Protein AF-0000000085033102 (afdb_homodimer)

Radius of gyration: 19.38 Å; Cα contacts (8 Å, |Δi|>4): 555; chains: 2; bounding box: 56×56×47 Å

Nearest PDB structures (foldseek):
  2rif-assembly1_A  TM=9.488E-01  e=8.963E-16  unclassified
  3fhm-assembly2_C  TM=9.128E-01  e=2.477E-10  Agrobacterium fabrum str. C58
  3fhm-assembly2_B  TM=9.127E-01  e=7.320E-10  Agrobacterium fabrum str. C58
  3fhm-assembly1_D  TM=9.067E-01  e=1.099E-09  Agrobacterium fabrum str. C58
  1xkf-assembly1_B-2  TM=8.379E-01  e=2.315E-08  Mycobacterium tuberculosis

Structure (mmCIF, N/CA/C/O backbone):
data_AF-0000000085033102-model_v1
#
loop_
_entity.id
_entity.type
_entity.pdbx_description
1 polymer 'Putative signal-transduction protein with CBS domains'
#
loop_
_atom_site.group_PDB
_atom_site.id
_atom_site.type_symbol
_atom_site.label_atom_id
_atom_site.label_alt_id
_atom_site.label_comp_id
_atom_site.label_asym_id
_atom_site.label_entity_id
_atom_site.label_seq_id
_atom_site.pdbx_PDB_ins_code
_atom_site.Cartn_x
_atom_site.Cartn_y
_atom_site.Cartn_z
_atom_site.occupancy
_atom_site.B_iso_or_equiv
_atom_site.auth_seq_id
_atom_site.auth_comp_id
_atom_site.auth_asym_id
_atom_site.auth_atom_id
_atom_site.pdbx_PDB_model_num
ATOM 1 N N . MET A 1 1 ? 17.594 15.031 6.973 1 91.75 1 MET A N 1
ATOM 2 C CA . MET A 1 1 ? 17.812 14.477 5.641 1 91.75 1 MET A CA 1
ATOM 3 C C . MET A 1 1 ? 16.938 13.25 5.402 1 91.75 1 MET A C 1
ATOM 5 O O . MET A 1 1 ? 16.547 12.57 6.352 1 91.75 1 MET A O 1
ATOM 9 N N . LEU A 1 2 ? 16.547 13.031 4.074 1 93.75 2 LEU A N 1
ATOM 10 C CA . LEU A 1 2 ? 15.68 11.93 3.689 1 93.75 2 LEU A CA 1
ATOM 11 C C . LEU A 1 2 ? 16.188 10.609 4.258 1 93.75 2 LEU A C 1
ATOM 13 O O . LEU A 1 2 ? 15.398 9.789 4.73 1 93.75 2 LEU A O 1
ATOM 17 N N . GLY A 1 3 ? 17.516 10.43 4.176 1 94.5 3 GLY A N 1
ATOM 18 C CA . GLY A 1 3 ? 18.125 9.188 4.633 1 94.5 3 GLY A CA 1
ATOM 19 C C . GLY A 1 3 ? 17.859 8.898 6.098 1 94.5 3 GLY A C 1
ATOM 20 O O . GLY A 1 3 ? 17.875 7.738 6.52 1 94.5 3 GLY A O 1
ATOM 21 N N . ASP A 1 4 ? 17.656 9.883 6.984 1 93.88 4 ASP A N 1
ATOM 22 C CA . ASP A 1 4 ? 17.406 9.719 8.414 1 93.88 4 ASP A CA 1
ATOM 23 C C . ASP A 1 4 ? 16.062 9.031 8.656 1 93.88 4 ASP A C 1
ATOM 25 O O . ASP A 1 4 ? 15.828 8.5 9.742 1 93.88 4 ASP A O 1
ATOM 29 N N . PHE A 1 5 ? 15.227 8.992 7.617 1 94.38 5 PHE A N 1
ATOM 30 C CA . PHE A 1 5 ? 13.891 8.43 7.762 1 94.38 5 PHE A CA 1
ATOM 31 C C . PHE A 1 5 ? 13.789 7.078 7.059 1 94.38 5 PHE A C 1
ATOM 33 O O . PHE A 1 5 ? 12.766 6.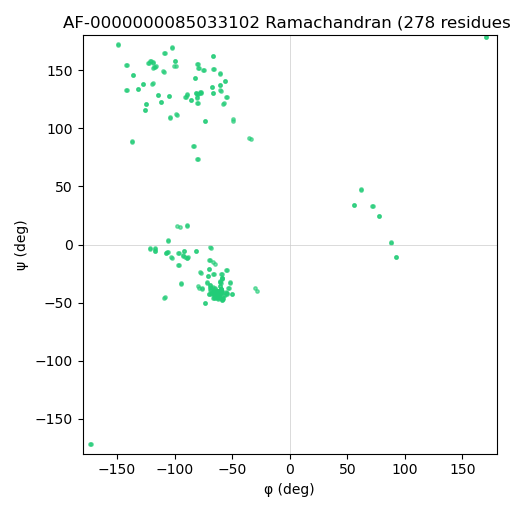391 7.16 1 94.38 5 PHE A O 1
ATOM 40 N N . ALA A 1 6 ? 14.828 6.707 6.336 1 96.44 6 ALA A N 1
ATOM 41 C CA . ALA A 1 6 ? 14.789 5.496 5.523 1 96.44 6 ALA A CA 1
ATOM 42 C C . ALA A 1 6 ? 15.086 4.258 6.371 1 96.44 6 ALA A C 1
ATOM 44 O O . ALA A 1 6 ? 15.875 4.32 7.316 1 96.44 6 ALA A O 1
ATOM 45 N N . LYS A 1 7 ? 14.438 3.182 6.09 1 96.88 7 LYS A N 1
ATOM 46 C CA . LYS A 1 7 ? 14.758 1.892 6.699 1 96.88 7 LYS A CA 1
ATOM 47 C C . LYS A 1 7 ? 15.953 1.242 6.016 1 96.88 7 LYS A C 1
ATOM 49 O O . LYS A 1 7 ? 15.938 1.015 4.801 1 96.88 7 LYS A O 1
ATOM 54 N N . VAL A 1 8 ? 16.953 0.875 6.805 1 96.94 8 VAL A N 1
ATOM 55 C CA . VAL A 1 8 ? 18.219 0.45 6.227 1 96.94 8 VAL A CA 1
ATOM 56 C C . VAL A 1 8 ? 18.25 -1.073 6.125 1 96.94 8 VAL A C 1
ATOM 58 O O . VAL A 1 8 ? 19.109 -1.635 5.43 1 96.94 8 VAL A O 1
ATOM 61 N N . ASP A 1 9 ? 17.406 -1.756 6.832 1 96.75 9 ASP A N 1
ATOM 62 C CA . ASP A 1 9 ? 17.297 -3.205 6.691 1 96.75 9 ASP A CA 1
ATOM 63 C C . ASP A 1 9 ? 16.469 -3.578 5.473 1 96.75 9 ASP A C 1
ATOM 65 O O . ASP A 1 9 ? 15.359 -4.109 5.613 1 96.75 9 ASP A O 1
ATOM 69 N N . VAL A 1 10 ? 17.047 -3.41 4.34 1 98.44 10 VAL A N 1
ATOM 70 C CA . VAL A 1 10 ? 16.328 -3.549 3.072 1 98.44 10 VAL A CA 1
ATOM 71 C C . VAL A 1 10 ? 16.156 -5.027 2.74 1 98.44 10 VAL A C 1
ATOM 73 O O . VAL A 1 10 ? 17.109 -5.809 2.818 1 98.44 10 VAL A O 1
ATOM 76 N N . VAL A 1 11 ? 14.984 -5.438 2.412 1 98.75 11 VAL A N 1
ATOM 77 C CA . VAL A 1 11 ? 14.727 -6.785 1.918 1 98.75 11 VAL A CA 1
ATOM 78 C C . VAL A 1 11 ? 15.094 -6.871 0.438 1 98.75 11 VAL A C 1
ATOM 80 O O . VAL A 1 11 ? 14.57 -6.105 -0.38 1 98.75 11 VAL A O 1
ATOM 83 N N . LYS A 1 12 ? 15.992 -7.754 0.111 1 98.81 12 LYS A N 1
ATOM 84 C CA . LYS A 1 12 ? 16.547 -7.852 -1.236 1 98.81 12 LYS A CA 1
ATOM 85 C C . LYS A 1 12 ? 16.25 -9.219 -1.854 1 98.81 12 LYS A C 1
ATOM 87 O O . LYS A 1 12 ? 16.016 -10.188 -1.137 1 98.81 12 LYS A O 1
ATOM 92 N N . ALA A 1 13 ? 16.234 -9.32 -3.104 1 98.81 13 ALA A N 1
ATOM 93 C CA . ALA A 1 13 ? 16.172 -10.555 -3.887 1 98.81 13 ALA A CA 1
ATOM 94 C C . ALA A 1 13 ? 16.906 -10.398 -5.215 1 98.81 13 ALA A C 1
ATOM 96 O O . ALA A 1 13 ? 17.406 -9.312 -5.535 1 98.81 13 ALA A O 1
ATOM 97 N N . TYR A 1 14 ? 17.047 -11.445 -5.895 1 98.75 14 TYR A N 1
ATOM 98 C CA . TYR A 1 14 ? 17.625 -11.43 -7.23 1 98.75 14 TYR A CA 1
ATOM 99 C C . TYR A 1 14 ? 16.547 -11.453 -8.305 1 98.75 14 TYR A C 1
ATOM 101 O O . TYR A 1 14 ? 15.438 -11.953 -8.062 1 98.75 14 TYR A O 1
ATOM 109 N N . PRO A 1 15 ? 16.875 -10.898 -9.508 1 98.5 15 PRO A N 1
ATOM 110 C CA . PRO A 1 15 ? 15.891 -10.891 -10.594 1 98.5 15 PRO A CA 1
ATOM 111 C C . PRO A 1 15 ? 15.367 -12.289 -10.922 1 98.5 15 PRO A C 1
ATOM 113 O O . PRO A 1 15 ? 14.234 -12.43 -11.383 1 98.5 15 PRO A O 1
ATOM 116 N N . SER A 1 16 ? 16.094 -13.273 -10.578 1 98.62 16 SER A N 1
ATOM 117 C CA . SER A 1 16 ? 15.75 -14.648 -10.922 1 98.62 16 SER A CA 1
ATOM 118 C C . SER A 1 16 ? 14.852 -15.281 -9.867 1 98.62 16 SER A C 1
ATOM 120 O O . SER A 1 16 ? 14.336 -16.375 -10.062 1 98.62 16 SER A O 1
ATOM 122 N N . THR A 1 17 ? 14.703 -14.617 -8.742 1 98.75 17 THR A N 1
ATOM 123 C CA . THR A 1 17 ? 13.891 -15.148 -7.656 1 98.75 17 THR A CA 1
ATOM 124 C C . THR A 1 17 ? 12.445 -15.344 -8.109 1 98.75 17 THR A C 1
ATOM 126 O O . THR A 1 17 ? 11.867 -14.461 -8.758 1 98.75 17 THR A O 1
ATOM 129 N N . PRO A 1 18 ? 11.812 -16.469 -7.848 1 98.94 18 PRO A N 1
ATOM 130 C CA . PRO A 1 18 ? 10.422 -16.688 -8.234 1 98.94 18 PRO A CA 1
ATOM 131 C C . PRO A 1 18 ? 9.469 -15.68 -7.59 1 98.94 18 PRO A C 1
ATOM 133 O O . PRO A 1 18 ? 9.68 -15.273 -6.445 1 98.94 18 PRO A O 1
ATOM 136 N N . ILE A 1 19 ? 8.398 -15.32 -8.305 1 98.94 19 ILE A N 1
ATOM 137 C CA . ILE A 1 19 ? 7.402 -14.359 -7.836 1 98.94 19 ILE A CA 1
ATOM 138 C C . ILE A 1 19 ? 6.859 -14.797 -6.48 1 98.94 19 ILE A C 1
ATOM 140 O O . ILE A 1 19 ? 6.742 -13.984 -5.559 1 98.94 19 ILE A O 1
ATOM 144 N N . ARG A 1 20 ? 6.602 -16.047 -6.301 1 98.88 20 ARG A N 1
ATOM 145 C CA . ARG A 1 20 ? 6.051 -16.562 -5.051 1 98.88 20 ARG A CA 1
ATOM 146 C C . ARG A 1 20 ? 7.02 -16.328 -3.895 1 98.88 20 ARG A C 1
ATOM 148 O O . ARG A 1 20 ? 6.598 -16.016 -2.777 1 98.88 20 ARG A O 1
ATOM 155 N N . GLU A 1 21 ? 8.289 -16.531 -4.164 1 98.88 21 GLU A N 1
ATOM 156 C CA . GLU A 1 21 ? 9.289 -16.312 -3.121 1 98.88 21 GLU A CA 1
ATOM 157 C C . GLU A 1 21 ? 9.391 -14.844 -2.732 1 98.88 21 GLU A C 1
ATOM 159 O O . GLU A 1 21 ? 9.602 -14.523 -1.563 1 98.88 21 GLU A O 1
ATOM 164 N N . VAL A 1 22 ? 9.258 -13.984 -3.691 1 98.94 22 VAL A N 1
ATOM 165 C CA . VAL A 1 22 ? 9.227 -12.555 -3.393 1 98.94 22 VAL A CA 1
ATOM 166 C C . VAL A 1 22 ? 8.023 -12.234 -2.508 1 98.94 22 VAL A C 1
ATOM 168 O O . VAL A 1 22 ? 8.148 -11.492 -1.53 1 98.94 22 VAL A O 1
ATOM 171 N N . ALA A 1 23 ? 6.859 -12.82 -2.826 1 98.94 23 ALA A N 1
ATOM 172 C CA . ALA A 1 23 ? 5.676 -12.648 -1.99 1 98.94 23 ALA A CA 1
ATOM 173 C C . ALA A 1 23 ? 5.922 -13.164 -0.576 1 98.94 23 ALA A C 1
ATOM 175 O O . ALA A 1 23 ? 5.5 -12.539 0.401 1 98.94 23 ALA A O 1
ATOM 176 N N . ARG A 1 24 ? 6.621 -14.258 -0.5 1 98.94 24 ARG A N 1
ATOM 177 C CA . ARG A 1 24 ? 6.941 -14.828 0.807 1 98.94 24 ARG A CA 1
ATOM 178 C C . ARG A 1 24 ? 7.832 -13.883 1.607 1 98.94 24 ARG A C 1
ATOM 180 O O . ARG A 1 24 ? 7.609 -13.672 2.801 1 98.94 24 ARG A O 1
ATOM 187 N N . LEU A 1 25 ? 8.836 -13.359 0.948 1 98.88 25 LEU A N 1
ATOM 188 C CA . LEU A 1 25 ? 9.703 -12.391 1.606 1 98.88 25 LEU A CA 1
ATOM 189 C C . LEU A 1 25 ? 8.906 -11.211 2.139 1 98.88 25 LEU A C 1
ATOM 191 O O . LEU A 1 25 ? 9.109 -10.773 3.273 1 98.88 25 LEU A O 1
ATOM 195 N N . MET A 1 26 ? 7.957 -10.719 1.318 1 98.75 26 MET A N 1
ATOM 196 C CA . MET A 1 26 ? 7.133 -9.578 1.729 1 98.75 26 MET A CA 1
ATOM 197 C C . MET A 1 26 ? 6.297 -9.93 2.955 1 98.75 26 MET A C 1
ATOM 199 O O . MET A 1 26 ? 6.23 -9.148 3.908 1 98.75 26 MET A O 1
ATOM 203 N N . ALA A 1 27 ? 5.691 -11.078 2.885 1 98.44 27 ALA A N 1
ATOM 204 C CA . ALA A 1 27 ? 4.82 -11.5 3.977 1 98.44 27 ALA A CA 1
ATOM 205 C C . ALA A 1 27 ? 5.617 -11.727 5.258 1 98.44 27 ALA A C 1
ATOM 207 O O . ALA A 1 27 ? 5.215 -11.266 6.332 1 98.44 27 ALA A O 1
ATOM 208 N N . GLU A 1 28 ? 6.73 -12.391 5.168 1 98.31 28 GLU A N 1
ATOM 209 C CA . GLU A 1 28 ? 7.547 -12.742 6.324 1 98.31 28 GLU A CA 1
ATOM 210 C C . GLU A 1 28 ? 8.188 -11.508 6.953 1 98.31 28 GLU A C 1
ATOM 212 O O . GLU A 1 28 ? 8.266 -11.398 8.18 1 98.31 28 GLU A O 1
ATOM 217 N N . ARG A 1 29 ? 8.625 -10.578 6.109 1 98.19 29 ARG A N 1
ATOM 218 C CA . ARG A 1 29 ? 9.375 -9.422 6.594 1 98.19 29 ARG A CA 1
ATOM 219 C C . ARG A 1 29 ? 8.453 -8.219 6.777 1 98.19 29 ARG A C 1
ATOM 221 O O . ARG A 1 29 ? 8.891 -7.164 7.258 1 98.19 29 ARG A O 1
ATOM 228 N N . ARG A 1 30 ? 7.191 -8.328 6.355 1 96.75 30 ARG A N 1
ATOM 229 C CA . ARG A 1 30 ? 6.168 -7.297 6.512 1 96.75 30 ARG A CA 1
ATOM 230 C C . ARG A 1 30 ? 6.562 -6.02 5.777 1 96.75 30 ARG A C 1
ATOM 232 O O . ARG A 1 30 ? 6.512 -4.93 6.352 1 96.75 30 ARG A O 1
ATOM 239 N N . VAL A 1 31 ? 6.992 -6.219 4.547 1 97.56 31 VAL A N 1
ATOM 240 C CA . VAL A 1 31 ? 7.336 -5.09 3.693 1 97.56 31 VAL A CA 1
ATOM 241 C C . VAL A 1 31 ? 6.5 -5.137 2.414 1 97.56 31 VAL A C 1
ATOM 243 O O . VAL A 1 31 ? 6.016 -6.203 2.023 1 97.56 31 VAL A O 1
ATOM 246 N N . GLY A 1 32 ? 6.301 -3.971 1.746 1 98 32 GLY A N 1
ATOM 247 C CA . GLY A 1 32 ? 5.527 -3.898 0.516 1 98 32 GLY A CA 1
ATOM 248 C C . GLY A 1 32 ? 6.391 -3.707 -0.719 1 98 32 GLY A C 1
ATOM 249 O O . GLY A 1 32 ? 5.867 -3.535 -1.823 1 98 32 GLY A O 1
ATOM 250 N N . LEU A 1 33 ? 7.684 -3.705 -0.513 1 98.62 33 LEU A N 1
ATOM 251 C CA . LEU A 1 33 ? 8.641 -3.566 -1.606 1 98.62 33 LEU A CA 1
ATOM 252 C C . LEU A 1 33 ? 9.859 -4.457 -1.38 1 98.62 33 LEU A C 1
ATOM 254 O O . LEU A 1 33 ? 10.398 -4.504 -0.273 1 98.62 33 LEU A O 1
ATOM 258 N N . VAL A 1 34 ? 10.242 -5.16 -2.383 1 98.88 34 VAL A N 1
ATOM 259 C CA . VAL A 1 34 ? 11.508 -5.898 -2.416 1 98.88 34 VAL A CA 1
ATOM 260 C C . VAL A 1 34 ? 12.422 -5.305 -3.482 1 98.88 34 VAL A C 1
ATOM 262 O O . VAL A 1 34 ? 12 -5.078 -4.617 1 98.88 34 VAL A O 1
ATOM 265 N N . VAL A 1 35 ? 13.633 -5.008 -3.076 1 98.88 35 VAL A N 1
ATOM 266 C CA . VAL A 1 35 ? 14.617 -4.422 -3.986 1 98.88 35 VAL A CA 1
ATOM 267 C C . VAL A 1 35 ? 15.414 -5.535 -4.66 1 98.88 35 VAL A C 1
ATOM 269 O O . VAL A 1 35 ? 15.914 -6.441 -3.99 1 98.88 35 VAL A O 1
ATOM 272 N N . LEU A 1 36 ? 15.414 -5.449 -5.957 1 98.88 36 LEU A N 1
ATOM 273 C CA . LEU A 1 36 ? 16.234 -6.398 -6.707 1 98.88 36 LEU A CA 1
ATOM 274 C C . LEU A 1 36 ? 17.641 -5.859 -6.91 1 98.88 36 LEU A C 1
ATOM 276 O O . LEU A 1 36 ? 17.812 -4.727 -7.367 1 98.88 36 LEU A O 1
ATOM 280 N N . VAL A 1 37 ? 18.609 -6.645 -6.57 1 98.69 37 VAL A N 1
ATOM 281 C CA . VAL A 1 37 ? 20 -6.215 -6.672 1 98.69 37 VAL A CA 1
ATOM 282 C C . VAL A 1 37 ? 20.766 -7.152 -7.602 1 98.69 37 VAL A C 1
ATOM 284 O O . VAL A 1 37 ? 20.312 -8.266 -7.883 1 98.69 37 VAL A O 1
ATOM 287 N N . GLU A 1 38 ? 21.812 -6.637 -8.086 1 96.94 38 GLU A N 1
ATOM 288 C CA . GLU A 1 38 ? 22.703 -7.434 -8.938 1 96.94 38 GLU A CA 1
ATOM 289 C C . GLU A 1 38 ? 23.359 -8.555 -8.148 1 96.94 38 GLU A C 1
ATOM 291 O O . GLU A 1 38 ? 23.906 -8.328 -7.066 1 96.94 38 GLU A O 1
ATOM 296 N N . PRO A 1 39 ? 23.25 -9.812 -8.773 1 94.62 39 PRO A N 1
ATOM 297 C CA . PRO A 1 39 ? 23.984 -10.875 -8.094 1 94.62 39 PRO A CA 1
ATOM 298 C C . PRO A 1 39 ? 25.469 -10.531 -7.902 1 94.62 39 PRO A C 1
ATOM 300 O O . PRO A 1 39 ? 26.141 -10.109 -8.844 1 94.62 39 PRO A O 1
ATOM 303 N N . GLY A 1 40 ? 25.969 -10.625 -6.699 1 94.88 40 GLY A N 1
ATOM 304 C CA . GLY A 1 40 ? 27.359 -10.328 -6.387 1 94.88 40 GLY A CA 1
ATOM 305 C C . GLY A 1 40 ? 27.594 -8.891 -5.965 1 94.88 40 GLY A C 1
ATOM 306 O O . GLY A 1 40 ? 28.688 -8.531 -5.527 1 94.88 40 GLY A O 1
ATOM 307 N N . ASN A 1 41 ? 26.625 -8.047 -6.117 1 96.94 41 ASN A N 1
ATOM 308 C CA . ASN A 1 41 ? 26.688 -6.652 -5.711 1 96.94 41 ASN A CA 1
ATOM 309 C C . ASN A 1 41 ? 25.406 -6.195 -5.027 1 96.94 41 ASN A C 1
ATOM 311 O O . ASN A 1 41 ? 24.531 -5.609 -5.668 1 96.94 41 ASN A O 1
ATOM 315 N N . PRO A 1 42 ? 25.422 -6.395 -3.748 1 95.62 42 PRO A N 1
ATOM 316 C CA . PRO A 1 42 ? 24.188 -6.105 -3.006 1 95.62 42 PRO A CA 1
ATOM 317 C C . PRO A 1 42 ? 23.875 -4.613 -2.939 1 95.62 42 PRO A C 1
ATOM 319 O O . PRO A 1 42 ? 22.812 -4.223 -2.447 1 95.62 42 PRO A O 1
ATOM 322 N N . HIS A 1 43 ? 24.688 -3.775 -3.469 1 96.81 43 HIS A N 1
ATOM 323 C CA . HIS A 1 43 ? 24.469 -2.336 -3.391 1 96.81 43 HIS A CA 1
ATOM 324 C C . HIS A 1 43 ? 24.016 -1.772 -4.734 1 96.81 43 HIS A C 1
ATOM 326 O O . 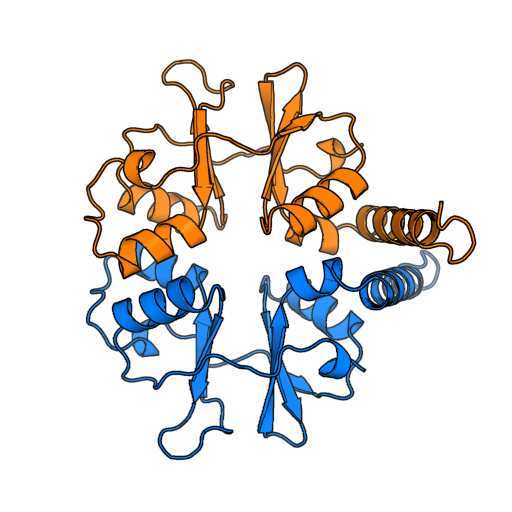HIS A 1 43 ? 23.688 -0.59 -4.836 1 96.81 43 HIS A O 1
ATOM 332 N N . ARG A 1 44 ? 24.016 -2.578 -5.715 1 97.38 44 ARG A N 1
ATOM 333 C CA . ARG A 1 44 ? 23.547 -2.146 -7.031 1 97.38 44 ARG A CA 1
ATOM 334 C C . ARG A 1 44 ? 22.094 -2.572 -7.266 1 97.38 44 ARG A C 1
ATOM 336 O O . ARG A 1 44 ? 21.812 -3.758 -7.449 1 97.38 44 ARG A O 1
ATOM 343 N N . VAL A 1 45 ? 21.297 -1.626 -7.305 1 98.31 45 VAL A N 1
ATOM 344 C CA . VAL A 1 45 ? 19.859 -1.857 -7.504 1 98.31 45 VAL A CA 1
ATOM 345 C C . VAL A 1 45 ? 19.578 -2.061 -8.992 1 98.31 45 VAL A C 1
ATOM 347 O O . VAL A 1 45 ? 19.984 -1.25 -9.82 1 98.31 45 VAL A O 1
ATOM 350 N N . VAL A 1 46 ? 18.844 -3.121 -9.297 1 98.19 46 VAL A N 1
ATOM 351 C CA . VAL A 1 46 ? 18.562 -3.383 -10.703 1 98.19 46 VAL A CA 1
ATOM 352 C C . VAL A 1 46 ? 17.062 -3.406 -10.93 1 98.19 46 VAL A C 1
ATOM 354 O O . VAL A 1 46 ? 16.594 -3.566 -12.062 1 98.19 46 VAL A O 1
ATOM 357 N N . GLY A 1 47 ? 16.25 -3.273 -9.93 1 98.5 47 GLY A N 1
ATOM 358 C CA . GLY A 1 47 ? 14.789 -3.223 -10.023 1 98.5 47 GLY A CA 1
ATOM 359 C C . GLY A 1 47 ? 14.109 -3.303 -8.672 1 98.5 47 GLY A C 1
ATOM 360 O O . GLY A 1 47 ? 14.766 -3.35 -7.633 1 98.5 47 GLY A O 1
ATOM 361 N N . VAL A 1 48 ? 12.812 -3.232 -8.703 1 98.81 48 VAL A N 1
ATOM 362 C CA . VAL A 1 48 ? 12.023 -3.438 -7.496 1 98.81 48 VAL A CA 1
ATOM 363 C C . VAL A 1 48 ? 10.75 -4.211 -7.836 1 98.81 48 VAL A C 1
ATOM 365 O O . VAL A 1 48 ? 10.305 -4.207 -8.984 1 98.81 48 VAL A O 1
ATOM 368 N N . VAL A 1 49 ? 10.203 -4.91 -6.895 1 98.88 49 VAL A N 1
ATOM 369 C CA . VAL A 1 49 ? 8.883 -5.527 -6.941 1 98.88 49 VAL A CA 1
ATOM 370 C C . VAL A 1 49 ? 8.047 -5.059 -5.75 1 98.88 49 VAL A C 1
ATOM 372 O O . VAL A 1 49 ? 8.477 -5.18 -4.598 1 98.88 49 VAL A O 1
ATOM 375 N N . SER A 1 50 ? 6.914 -4.449 -6.008 1 98.56 50 SER A N 1
ATOM 376 C CA . SER A 1 50 ? 6.004 -4.008 -4.957 1 98.56 50 SER A CA 1
ATOM 377 C C . SER A 1 50 ? 4.82 -4.961 -4.809 1 98.56 50 SER A C 1
ATOM 379 O O . SER A 1 50 ? 4.66 -5.887 -5.605 1 98.56 50 SER A O 1
ATOM 381 N N . GLU A 1 51 ? 4.043 -4.777 -3.736 1 98.62 51 GLU A N 1
ATOM 382 C CA . GLU A 1 51 ? 2.805 -5.527 -3.568 1 98.62 51 GLU A CA 1
ATOM 383 C C . GLU A 1 51 ? 1.909 -5.398 -4.797 1 98.62 51 GLU A C 1
ATOM 385 O O . GLU A 1 51 ? 1.296 -6.371 -5.234 1 98.62 51 GLU A O 1
ATOM 390 N N . ARG A 1 52 ? 1.904 -4.219 -5.375 1 98.06 52 ARG A N 1
ATOM 391 C CA . ARG A 1 52 ? 1.08 -3.975 -6.555 1 98.06 52 ARG A CA 1
ATOM 392 C C . ARG A 1 52 ? 1.528 -4.844 -7.727 1 98.06 52 ARG A C 1
ATOM 394 O O . ARG A 1 52 ? 0.702 -5.305 -8.516 1 98.06 52 ARG A O 1
ATOM 401 N N . ASP A 1 53 ? 2.762 -5 -7.906 1 98.62 53 ASP A N 1
ATOM 402 C CA . ASP A 1 53 ? 3.275 -5.855 -8.969 1 98.62 53 ASP A CA 1
ATOM 403 C C . ASP A 1 53 ? 2.785 -7.293 -8.805 1 98.62 53 ASP A C 1
ATOM 405 O O . ASP A 1 53 ? 2.439 -7.953 -9.781 1 98.62 53 ASP A O 1
ATOM 409 N N . ILE A 1 54 ? 2.787 -7.762 -7.535 1 98.88 54 ILE A N 1
ATOM 410 C CA . ILE A 1 54 ? 2.314 -9.109 -7.258 1 98.88 54 ILE A CA 1
ATOM 411 C C . ILE A 1 54 ? 0.818 -9.211 -7.555 1 98.88 54 ILE A C 1
ATOM 413 O O . ILE A 1 54 ? 0.362 -10.172 -8.18 1 98.88 54 ILE A O 1
ATOM 417 N N . VAL A 1 55 ? 0.066 -8.234 -7.164 1 98.88 55 VAL A N 1
ATOM 418 C CA . VAL A 1 55 ? -1.371 -8.203 -7.414 1 98.88 55 VAL A CA 1
ATOM 419 C C . VAL A 1 55 ? -1.638 -8.219 -8.914 1 98.88 55 VAL A C 1
ATOM 421 O O . VAL A 1 55 ? -2.506 -8.961 -9.391 1 98.88 55 VAL A O 1
ATOM 424 N N . ARG A 1 56 ? -0.889 -7.469 -9.648 1 98.75 56 ARG A N 1
ATOM 425 C CA . ARG A 1 56 ? -1.04 -7.438 -11.102 1 98.75 56 ARG A CA 1
ATOM 426 C C . ARG A 1 56 ? -0.704 -8.797 -11.719 1 98.75 56 ARG A C 1
ATOM 428 O O . ARG A 1 56 ? -1.361 -9.234 -12.664 1 98.75 56 ARG A O 1
ATOM 435 N N . ALA A 1 57 ? 0.338 -9.398 -11.195 1 98.81 57 ALA A N 1
ATOM 436 C CA . ALA A 1 57 ? 0.694 -10.734 -11.68 1 98.81 57 ALA A CA 1
ATOM 437 C C . ALA A 1 57 ? -0.456 -11.711 -11.477 1 98.81 57 ALA A C 1
ATOM 439 O O . ALA A 1 57 ? -0.79 -12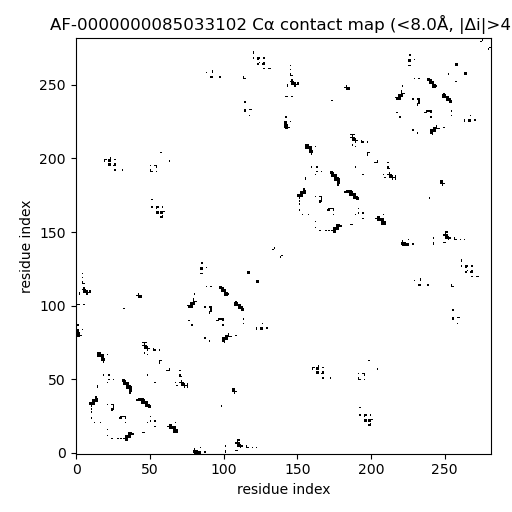.484 -12.383 1 98.81 57 ALA A O 1
ATOM 440 N N . VAL A 1 58 ? -1.031 -11.703 -10.281 1 98.81 58 VAL A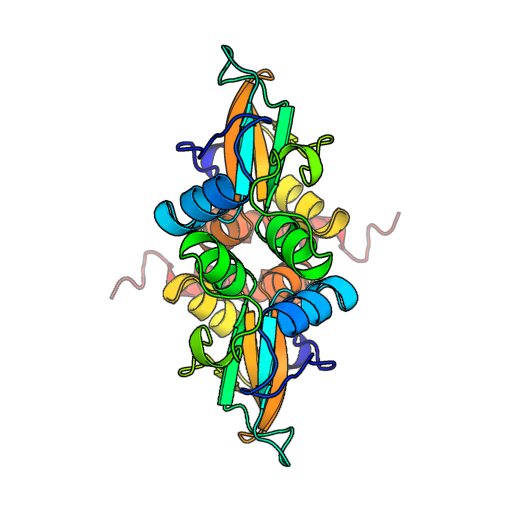 N 1
ATOM 441 C CA . VAL A 1 58 ? -2.172 -12.547 -9.961 1 98.81 58 VAL A CA 1
ATOM 442 C C . VAL A 1 58 ? -3.324 -12.25 -10.922 1 98.81 58 VAL A C 1
ATOM 444 O O . VAL A 1 58 ? -3.912 -13.164 -11.5 1 98.81 58 VAL A O 1
ATOM 447 N N . ALA A 1 59 ? -3.619 -10.984 -11.133 1 98.81 59 ALA A N 1
ATOM 448 C CA . ALA A 1 59 ? -4.711 -10.539 -11.992 1 98.81 59 ALA A CA 1
ATOM 449 C C . ALA A 1 59 ? -4.523 -11.031 -13.422 1 98.81 59 ALA A C 1
ATOM 451 O O . ALA A 1 59 ? -5.488 -11.422 -14.086 1 98.81 59 ALA A O 1
ATOM 452 N N . GLN A 1 60 ? -3.305 -11.023 -13.859 1 98.38 60 GLN A N 1
ATOM 453 C CA . GLN A 1 60 ? -2.998 -11.305 -15.258 1 98.38 60 GLN A CA 1
ATOM 454 C C . GLN A 1 60 ? -2.715 -12.789 -15.469 1 98.38 60 GLN A C 1
ATOM 456 O O . GLN A 1 60 ? -2.492 -13.227 -16.609 1 98.38 60 GLN A O 1
ATOM 461 N N . GLY A 1 61 ? -2.674 -13.516 -14.438 1 98.12 61 GLY A N 1
ATOM 462 C CA . GLY A 1 61 ? -2.475 -14.953 -14.547 1 98.12 61 GLY A CA 1
ATOM 463 C C . GLY A 1 61 ? -1.033 -15.336 -14.82 1 98.12 61 GLY A C 1
ATOM 464 O O . GLY A 1 61 ? -0.767 -16.375 -15.438 1 98.12 61 GLY A O 1
ATOM 465 N N . VAL A 1 62 ? -0.138 -14.492 -14.445 1 98.31 62 VAL A N 1
ATOM 466 C CA . VAL A 1 62 ? 1.276 -14.836 -14.547 1 98.31 62 VAL A CA 1
ATOM 467 C C . VAL A 1 62 ? 1.611 -15.961 -13.57 1 98.31 62 VAL A C 1
ATOM 469 O O . VAL A 1 62 ? 1.162 -15.945 -12.422 1 98.31 62 VAL A O 1
ATOM 472 N N . SER A 1 63 ? 2.375 -16.938 -14.086 1 98.44 63 SER A N 1
ATOM 473 C CA . SER A 1 63 ? 2.797 -18 -13.18 1 98.44 63 SER A CA 1
ATOM 474 C C . SER A 1 63 ? 3.635 -17.453 -12.031 1 98.44 63 SER A C 1
ATOM 476 O O . SER A 1 63 ? 4.559 -16.672 -12.25 1 98.44 63 SER A O 1
ATOM 478 N N . LEU A 1 64 ? 3.377 -17.938 -10.844 1 98.5 64 LEU A N 1
ATOM 479 C CA . LEU A 1 64 ? 4.051 -17.438 -9.648 1 98.5 64 LEU A CA 1
ATOM 480 C C . LEU A 1 64 ? 5.43 -18.078 -9.5 1 98.5 64 LEU A C 1
ATOM 482 O O . LEU A 1 64 ? 6.211 -17.688 -8.633 1 98.5 64 LEU A O 1
ATOM 486 N N . GLU A 1 65 ? 5.68 -19 -10.375 1 98.5 65 GLU A N 1
ATOM 487 C CA . GLU A 1 65 ? 6.984 -19.656 -10.375 1 98.5 65 GLU A CA 1
ATOM 488 C C . GLU A 1 65 ? 7.953 -18.953 -11.32 1 98.5 65 GLU A C 1
ATOM 490 O O . GLU A 1 65 ? 9.156 -19.234 -11.312 1 98.5 65 GLU A O 1
ATOM 495 N N . GLU A 1 66 ? 7.434 -18.031 -12.125 1 98.75 66 GLU A N 1
ATOM 496 C CA . GLU A 1 66 ? 8.297 -17.25 -13.008 1 98.75 66 GLU A CA 1
ATOM 497 C C . GLU A 1 66 ? 9.234 -16.359 -12.219 1 98.75 66 GLU A C 1
ATOM 499 O O . GLU A 1 66 ? 8.938 -15.977 -11.086 1 98.75 66 GLU A O 1
ATOM 504 N N . PRO A 1 67 ? 10.445 -16.094 -12.852 1 98.88 67 PRO A N 1
ATOM 505 C CA . PRO A 1 67 ? 11.312 -15.094 -12.227 1 98.88 67 PRO A CA 1
ATOM 506 C C . PRO A 1 67 ? 10.625 -13.742 -12.039 1 98.88 67 PRO A C 1
ATOM 508 O O . PRO A 1 67 ? 9.852 -13.32 -12.906 1 98.88 67 PRO A O 1
ATOM 511 N N . CYS A 1 68 ? 10.891 -13.07 -10.883 1 98.81 68 CYS A N 1
ATOM 512 C CA . CYS A 1 68 ? 10.172 -11.852 -10.547 1 98.81 68 CYS A CA 1
ATOM 513 C C . CYS A 1 68 ? 10.578 -10.711 -11.477 1 98.81 68 CYS A C 1
ATOM 515 O O . CYS A 1 68 ? 9.891 -9.688 -11.547 1 98.81 68 CYS A O 1
ATOM 517 N N . GLU A 1 69 ? 11.648 -10.867 -12.219 1 98.5 69 GLU A N 1
ATOM 518 C CA . GLU A 1 69 ? 12.047 -9.828 -13.164 1 98.5 69 GLU A CA 1
ATOM 519 C C . GLU A 1 69 ? 10.945 -9.562 -14.188 1 98.5 69 GLU A C 1
ATOM 521 O O . GLU A 1 69 ? 10.844 -8.461 -14.734 1 98.5 69 GLU A O 1
ATOM 526 N N . VAL A 1 70 ? 10.055 -10.523 -14.477 1 98.44 70 VAL A N 1
ATOM 527 C CA . VAL A 1 70 ? 9.016 -10.398 -15.492 1 98.44 70 VAL A CA 1
ATOM 528 C C . VAL A 1 70 ? 7.965 -9.391 -15.031 1 98.44 70 VAL A C 1
ATOM 530 O O . VAL A 1 70 ? 7.207 -8.859 -15.852 1 98.44 70 VAL A O 1
ATOM 533 N N . ILE A 1 71 ? 7.887 -9.133 -13.727 1 98.56 71 ILE A N 1
ATOM 534 C CA . ILE A 1 71 ? 6.867 -8.219 -13.227 1 98.56 71 ILE A CA 1
ATOM 535 C C . ILE A 1 71 ? 7.539 -7 -12.586 1 98.56 71 ILE A C 1
ATOM 537 O O . ILE A 1 71 ? 6.855 -6.078 -12.125 1 98.56 71 ILE A O 1
ATOM 541 N N . ALA A 1 72 ? 8.852 -7.008 -12.539 1 98.56 72 ALA A N 1
ATOM 542 C CA . ALA A 1 72 ? 9.594 -5.988 -11.797 1 98.56 72 ALA A CA 1
ATOM 543 C C . ALA A 1 72 ? 9.602 -4.66 -12.555 1 98.56 72 ALA A C 1
ATOM 545 O O . ALA A 1 72 ? 9.484 -4.637 -13.781 1 98.56 72 ALA A O 1
ATOM 546 N N . THR A 1 73 ? 9.672 -3.555 -11.773 1 97.5 73 THR A N 1
ATOM 547 C CA . THR A 1 73 ? 9.977 -2.246 -12.336 1 97.5 73 THR A CA 1
ATOM 548 C C . THR A 1 73 ? 11.484 -2.035 -12.43 1 97.5 73 THR A C 1
ATOM 550 O O . THR A 1 73 ? 12.188 -2.129 -11.422 1 97.5 73 THR A O 1
ATOM 553 N N . LYS A 1 74 ? 11.969 -1.746 -13.539 1 95.19 74 LYS A N 1
ATOM 554 C CA . LYS A 1 74 ? 13.406 -1.619 -13.742 1 95.19 74 LYS A CA 1
ATOM 555 C C . LYS A 1 74 ? 13.852 -0.167 -13.602 1 95.19 74 LYS A C 1
ATOM 557 O O . LYS A 1 74 ? 14.977 0.105 -13.164 1 95.19 74 LYS A O 1
ATOM 562 N N . ASN A 1 75 ? 13.008 0.78 -14 1 93.44 75 ASN A N 1
ATOM 563 C CA . ASN A 1 75 ? 13.297 2.197 -13.805 1 93.44 75 ASN A CA 1
ATOM 564 C C . ASN A 1 75 ? 12.898 2.658 -12.398 1 93.44 75 ASN A C 1
ATOM 566 O O . ASN A 1 75 ? 11.859 3.287 -12.227 1 93.44 75 ASN A O 1
ATOM 570 N N . VAL A 1 76 ? 13.766 2.457 -11.5 1 95.69 76 VAL A N 1
ATOM 571 C CA . VAL A 1 76 ? 13.484 2.631 -10.078 1 95.69 76 VAL A CA 1
ATOM 572 C C . VAL A 1 76 ? 13.555 4.113 -9.719 1 95.69 76 VAL A C 1
ATOM 574 O O . VAL A 1 76 ? 14.492 4.812 -10.109 1 95.69 76 VAL A O 1
ATOM 577 N N . VAL A 1 77 ? 12.586 4.652 -9.078 1 96.56 77 VAL A N 1
ATOM 578 C CA . VAL A 1 77 ? 12.641 5.988 -8.492 1 96.56 77 VAL A CA 1
ATOM 579 C C . VAL A 1 77 ? 13.523 5.973 -7.246 1 96.56 77 VAL A C 1
ATOM 581 O O . VAL A 1 77 ? 13.156 5.387 -6.227 1 96.56 77 VAL A O 1
ATOM 584 N N . ALA A 1 78 ? 14.672 6.523 -7.387 1 97.81 78 ALA A N 1
ATOM 585 C CA . ALA A 1 78 ? 15.633 6.582 -6.289 1 97.81 78 ALA A CA 1
ATOM 586 C C . ALA A 1 78 ? 15.977 8.023 -5.934 1 97.81 78 ALA A C 1
ATOM 588 O O . ALA A 1 78 ? 16.109 8.875 -6.82 1 97.81 78 ALA A O 1
ATOM 589 N N . LEU A 1 79 ? 16.062 8.297 -4.691 1 98.19 79 LEU A N 1
ATOM 590 C CA . LEU A 1 79 ? 16.484 9.602 -4.191 1 98.19 79 LEU A CA 1
ATOM 591 C C . LEU A 1 79 ? 17.766 9.492 -3.367 1 98.19 79 LEU A C 1
ATOM 593 O O . LEU A 1 79 ? 18 8.477 -2.711 1 98.19 79 LEU A O 1
ATOM 597 N N . ASP A 1 80 ? 18.5 10.523 -3.342 1 98.19 80 ASP A N 1
ATOM 598 C CA . ASP A 1 80 ? 19.75 10.539 -2.59 1 98.19 80 ASP A CA 1
ATOM 599 C C . ASP A 1 80 ? 19.484 10.758 -1.101 1 98.19 80 ASP A C 1
ATOM 601 O O . ASP A 1 80 ? 18.547 11.461 -0.722 1 98.19 80 ASP A O 1
ATOM 605 N N . TYR A 1 81 ? 20.375 10.242 -0.344 1 96.81 81 TYR A N 1
ATOM 606 C CA . TYR A 1 81 ? 20.344 10.32 1.112 1 96.81 81 TYR A CA 1
ATOM 607 C C . TYR A 1 81 ? 20.172 11.766 1.577 1 96.81 81 TYR A C 1
ATOM 609 O O . TYR A 1 81 ? 19.5 12.023 2.568 1 96.81 81 TYR A O 1
ATOM 617 N N . ARG A 1 82 ? 20.688 12.719 0.886 1 97.31 82 ARG A N 1
ATOM 618 C CA . ARG A 1 82 ? 20.781 14.102 1.343 1 97.31 82 ARG A CA 1
ATOM 619 C C . ARG A 1 82 ? 19.531 14.891 0.954 1 97.31 82 ARG A C 1
ATOM 621 O O . ARG A 1 82 ? 19.344 16.031 1.392 1 97.31 82 ARG A O 1
ATOM 628 N N . GLU A 1 83 ? 18.734 14.297 0.108 1 96.19 83 GLU A N 1
ATOM 629 C CA . GLU A 1 83 ? 17.531 15.008 -0.317 1 96.19 83 GLU A CA 1
ATOM 630 C C . GLU A 1 83 ? 16.547 15.18 0.844 1 96.19 83 GLU A C 1
ATOM 632 O O . GLU A 1 83 ? 16.734 14.586 1.908 1 96.19 83 GLU A O 1
ATOM 637 N N . SER A 1 84 ? 15.602 16.109 0.707 1 94.44 84 SER A N 1
ATOM 638 C CA . SER A 1 84 ? 14.586 16.344 1.729 1 94.44 84 SER A CA 1
ATOM 639 C C . SER A 1 84 ? 13.469 15.305 1.65 1 94.44 84 SER A C 1
ATOM 641 O O . SER A 1 84 ? 13.211 14.742 0.583 1 94.44 84 SER A O 1
ATOM 643 N N . VAL A 1 85 ? 12.805 15.094 2.736 1 94.38 85 VAL A N 1
ATOM 644 C CA . VAL A 1 85 ? 11.672 14.18 2.783 1 94.38 85 VAL A CA 1
ATOM 645 C C . VAL A 1 85 ? 10.531 14.734 1.931 1 94.38 85 VAL A C 1
ATOM 647 O O . VAL A 1 85 ? 9.711 13.977 1.406 1 94.38 85 VAL A O 1
ATOM 650 N N . ALA A 1 86 ? 10.469 16.016 1.737 1 93.12 86 ALA A N 1
ATOM 651 C CA . ALA A 1 86 ? 9.461 16.625 0.879 1 93.12 86 ALA A CA 1
ATOM 652 C C . ALA A 1 86 ? 9.57 16.109 -0.554 1 93.12 86 ALA A C 1
ATOM 654 O O . ALA A 1 86 ? 8.562 15.969 -1.248 1 93.12 86 ALA A O 1
ATOM 655 N N . LYS A 1 87 ? 10.789 15.867 -1.007 1 94.75 87 LYS A N 1
ATOM 656 C CA . LYS A 1 87 ? 11 15.328 -2.348 1 94.75 87 LYS A CA 1
ATOM 657 C C . LYS A 1 87 ? 10.414 13.93 -2.475 1 94.75 87 LYS A C 1
ATOM 659 O O . LYS A 1 87 ? 9.906 13.555 -3.535 1 94.75 87 LYS A O 1
ATOM 664 N N . ALA A 1 88 ? 10.555 13.164 -1.405 1 95.88 88 ALA A N 1
ATOM 665 C CA . ALA A 1 88 ? 9.938 11.836 -1.404 1 95.88 88 ALA A CA 1
ATOM 666 C C . ALA A 1 88 ? 8.422 11.938 -1.528 1 95.88 88 ALA A C 1
ATOM 668 O O . ALA A 1 88 ? 7.805 11.219 -2.314 1 95.88 88 ALA A O 1
ATOM 669 N N . ALA A 1 89 ? 7.82 12.844 -0.778 1 93.44 89 ALA A N 1
ATOM 670 C CA . ALA A 1 89 ? 6.375 13.055 -0.846 1 93.44 89 ALA A CA 1
ATOM 671 C C . ALA A 1 89 ? 5.945 13.445 -2.256 1 93.44 89 ALA A C 1
ATOM 673 O O . ALA A 1 89 ? 4.93 12.961 -2.762 1 93.44 89 ALA A O 1
ATOM 674 N N . GLU A 1 90 ? 6.77 14.297 -2.871 1 93.44 90 GLU A N 1
ATOM 675 C CA . GLU A 1 90 ? 6.504 14.703 -4.25 1 93.44 90 GLU A CA 1
ATOM 676 C C . GLU A 1 90 ? 6.578 13.5 -5.195 1 93.44 90 GLU A C 1
ATOM 678 O O . GLU A 1 90 ? 5.746 13.367 -6.094 1 93.44 90 GLU A O 1
ATOM 683 N N . ALA A 1 91 ? 7.523 12.688 -5.039 1 94.81 91 ALA A N 1
ATOM 684 C CA . ALA A 1 91 ? 7.664 11.492 -5.867 1 94.81 91 ALA A CA 1
ATOM 685 C C . ALA A 1 91 ? 6.469 10.562 -5.688 1 94.81 91 ALA A C 1
ATOM 687 O O . ALA A 1 91 ? 5.934 10.031 -6.668 1 94.81 91 ALA A O 1
ATOM 688 N N . PHE A 1 92 ? 6.059 10.344 -4.395 1 95.25 92 PHE A N 1
ATOM 689 C CA . PHE A 1 92 ? 4.895 9.516 -4.109 1 95.25 92 PHE A CA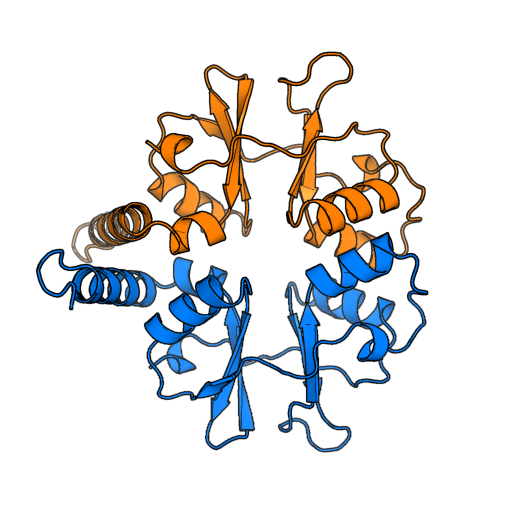 1
ATOM 690 C C . PHE A 1 92 ? 3.668 10.023 -4.852 1 95.25 92 PHE A C 1
ATOM 692 O O . PHE A 1 92 ? 2.928 9.25 -5.453 1 95.25 92 PHE A O 1
ATOM 699 N N . ARG A 1 93 ? 3.52 11.266 -4.871 1 91.56 93 ARG A N 1
ATOM 700 C CA . ARG A 1 93 ? 2.369 11.891 -5.516 1 91.56 93 ARG A CA 1
ATOM 701 C C . ARG A 1 93 ? 2.484 11.82 -7.031 1 91.56 93 ARG A C 1
ATOM 703 O O . ARG A 1 93 ? 1.544 11.398 -7.715 1 91.56 93 ARG A O 1
ATOM 710 N N . ARG A 1 94 ? 3.586 12.219 -7.543 1 92.81 94 ARG A N 1
ATOM 711 C CA . ARG A 1 94 ? 3.805 12.359 -8.977 1 92.81 94 ARG A CA 1
ATOM 712 C C . ARG A 1 94 ? 3.748 11.008 -9.68 1 92.81 94 ARG A C 1
ATOM 714 O O . ARG A 1 94 ? 3.143 10.883 -10.75 1 92.81 94 ARG A O 1
ATOM 721 N N . TYR A 1 95 ? 4.316 10.055 -9.094 1 94.06 95 TYR A N 1
ATOM 722 C CA . TYR A 1 95 ? 4.461 8.773 -9.781 1 94.06 95 TYR A CA 1
ATOM 723 C C . TYR A 1 95 ? 3.441 7.762 -9.273 1 94.06 95 TYR A C 1
ATOM 725 O O . TYR A 1 95 ? 3.322 6.66 -9.82 1 94.06 95 TYR A O 1
ATOM 733 N N . GLY A 1 96 ? 2.746 8.07 -8.195 1 92.69 96 GLY A N 1
ATOM 734 C CA . GLY A 1 96 ? 1.757 7.164 -7.637 1 92.69 96 GLY A CA 1
ATOM 735 C C . GLY A 1 96 ? 2.371 5.949 -6.973 1 92.69 96 GLY A C 1
ATOM 736 O O . GLY A 1 96 ? 1.854 4.836 -7.098 1 92.69 96 GLY A O 1
ATOM 737 N N . ILE A 1 97 ? 3.52 6.172 -6.406 1 95.19 97 ILE A N 1
ATOM 738 C CA . ILE A 1 97 ? 4.223 5.082 -5.742 1 95.19 97 ILE A CA 1
ATOM 739 C C . ILE A 1 97 ? 4.176 5.281 -4.23 1 95.19 97 ILE A C 1
ATOM 741 O O . ILE A 1 97 ? 3.836 6.367 -3.752 1 95.19 97 ILE A O 1
ATOM 745 N N . ARG A 1 98 ? 4.52 4.168 -3.447 1 95.88 98 ARG A N 1
ATOM 746 C CA . ARG A 1 98 ? 4.426 4.223 -1.991 1 95.88 98 ARG A CA 1
ATOM 747 C C . ARG A 1 98 ? 5.797 4.043 -1.35 1 95.88 98 ARG A C 1
ATOM 749 O O . ARG A 1 98 ? 5.93 4.094 -0.125 1 95.88 98 ARG A O 1
ATOM 756 N N . HIS A 1 99 ? 6.758 3.76 -2.15 1 97.44 99 HIS A N 1
ATOM 757 C CA . HIS A 1 99 ? 8.133 3.566 -1.688 1 97.44 99 HIS A CA 1
ATOM 758 C C . HIS A 1 99 ? 9.125 4.266 -2.607 1 97.44 99 HIS A C 1
ATOM 760 O O . HIS A 1 99 ? 8.914 4.324 -3.822 1 97.44 99 HIS A O 1
ATOM 766 N N . VAL A 1 100 ? 10.133 4.734 -2.035 1 97.88 100 VAL A N 1
ATOM 767 C CA . VAL A 1 100 ? 11.281 5.207 -2.803 1 97.88 100 VAL A CA 1
ATOM 768 C C . VAL A 1 100 ? 12.555 4.543 -2.291 1 97.88 100 VAL A C 1
ATOM 770 O O . VAL A 1 100 ? 12.719 4.348 -1.084 1 97.88 100 VAL A O 1
ATOM 773 N N . VAL A 1 101 ? 13.398 4.156 -3.229 1 98.69 101 VAL A N 1
ATOM 774 C CA . VAL A 1 101 ? 14.727 3.668 -2.881 1 98.69 101 VAL A CA 1
ATOM 775 C C . VAL A 1 101 ? 15.641 4.848 -2.545 1 98.69 101 VAL A C 1
ATOM 777 O O . VAL A 1 101 ? 15.617 5.871 -3.234 1 98.69 101 VAL A O 1
ATOM 780 N N . VAL A 1 102 ? 16.312 4.738 -1.463 1 98.69 102 VAL A N 1
ATOM 781 C CA . VAL A 1 102 ? 17.25 5.766 -1.031 1 98.69 102 VAL A CA 1
ATOM 782 C C . VAL A 1 102 ? 18.688 5.289 -1.271 1 98.69 102 VAL A C 1
ATOM 784 O O . VAL A 1 102 ? 19.047 4.172 -0.89 1 98.69 102 VAL A O 1
ATOM 787 N N . THR A 1 103 ? 19.438 6.078 -1.923 1 98.5 103 THR A N 1
ATOM 788 C CA . THR A 1 103 ? 20.828 5.742 -2.209 1 98.5 103 THR A CA 1
ATOM 789 C C . THR A 1 103 ? 21.766 6.734 -1.535 1 98.5 103 THR A C 1
ATOM 791 O O . THR A 1 103 ? 21.359 7.828 -1.146 1 98.5 103 THR A O 1
ATOM 794 N N . ARG A 1 104 ? 22.906 6.324 -1.248 1 97.62 104 ARG A N 1
ATOM 795 C CA . ARG A 1 104 ? 24.016 7.145 -0.79 1 97.62 104 ARG A CA 1
ATOM 796 C C . ARG A 1 104 ? 25.25 6.938 -1.664 1 97.62 104 ARG A C 1
ATOM 798 O O . ARG A 1 104 ? 25.781 5.828 -1.74 1 97.62 104 ARG A O 1
ATOM 805 N N . GLU A 1 105 ? 25.672 8.016 -2.379 1 96.12 105 GLU A N 1
ATOM 806 C CA . GLU A 1 105 ? 26.797 7.938 -3.307 1 96.12 105 GLU A CA 1
ATOM 807 C C . GLU A 1 105 ? 26.578 6.844 -4.348 1 96.12 105 GLU A C 1
ATOM 809 O O . GLU A 1 105 ? 27.469 6.039 -4.609 1 96.12 105 GLU A O 1
ATOM 814 N N . GLY A 1 106 ? 25.297 6.656 -4.738 1 95.19 106 GLY A N 1
ATOM 815 C CA . GLY A 1 106 ? 24.938 5.766 -5.836 1 95.19 106 GLY A CA 1
ATOM 816 C C . GLY A 1 106 ? 24.719 4.328 -5.391 1 95.19 106 GLY A C 1
ATOM 817 O O . GLY A 1 106 ? 24.422 3.461 -6.211 1 95.19 106 GLY A O 1
ATOM 818 N N . ARG A 1 107 ? 24.859 4.152 -4.102 1 97.31 107 ARG A N 1
ATOM 819 C CA . ARG A 1 107 ? 24.703 2.809 -3.553 1 97.31 107 ARG A CA 1
ATOM 820 C C . ARG A 1 107 ? 23.422 2.691 -2.736 1 97.31 107 ARG A C 1
ATOM 822 O O . ARG A 1 107 ? 23 3.648 -2.08 1 97.31 107 ARG A O 1
ATOM 829 N N . LEU A 1 108 ? 22.891 1.471 -2.775 1 98.56 108 LEU A N 1
ATOM 830 C CA . LEU A 1 108 ? 21.688 1.227 -1.989 1 98.56 108 LEU A CA 1
ATOM 831 C C . LEU A 1 108 ? 21.922 1.539 -0.516 1 98.56 108 LEU A C 1
ATOM 833 O O . LEU A 1 108 ? 22.859 1.019 0.089 1 98.56 108 LEU A O 1
ATOM 837 N N . TYR A 1 109 ? 21.141 2.43 0.026 1 98.44 109 TYR A N 1
ATOM 838 C CA . TYR A 1 109 ? 21.25 2.814 1.43 1 98.44 109 TYR A CA 1
ATOM 839 C C . TYR A 1 109 ? 20.062 2.303 2.227 1 98.44 109 TYR A C 1
ATOM 841 O O . TYR A 1 109 ? 20.219 1.759 3.322 1 98.44 109 TYR A O 1
ATOM 849 N N . GLY A 1 110 ? 18.859 2.518 1.618 1 98.56 110 GLY A N 1
ATOM 850 C CA . GLY A 1 110 ? 17.641 2.152 2.324 1 98.56 110 GLY A CA 1
ATOM 851 C C . GLY A 1 110 ? 16.406 2.287 1.471 1 98.56 110 GLY A C 1
ATOM 852 O O . GLY A 1 110 ? 16.484 2.398 0.246 1 98.56 110 GLY A O 1
ATOM 85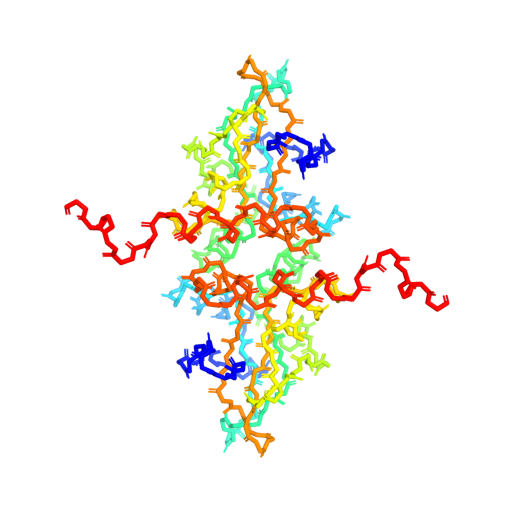3 N N . VAL A 1 111 ? 15.242 2.141 2.08 1 98.56 111 VAL A N 1
ATOM 854 C CA . VAL A 1 111 ? 13.938 2.352 1.46 1 98.56 111 VAL A CA 1
ATOM 855 C C . VAL A 1 111 ? 13.07 3.225 2.363 1 98.56 111 VAL A C 1
ATOM 857 O O . VAL A 1 111 ? 13.062 3.049 3.584 1 98.56 111 VAL A O 1
ATOM 860 N N . LEU A 1 112 ? 12.414 4.207 1.823 1 97.94 112 LEU A N 1
ATOM 861 C CA . LEU A 1 112 ? 11.445 5.023 2.543 1 97.94 112 LEU A CA 1
ATOM 862 C C . LEU A 1 112 ? 10.039 4.773 2.023 1 97.94 112 LEU A C 1
ATOM 864 O O . LEU A 1 112 ? 9.789 4.859 0.817 1 97.94 112 LEU A O 1
ATOM 868 N N . SER A 1 113 ? 9.172 4.387 2.887 1 96.75 113 SER A N 1
ATOM 869 C CA . SER A 1 113 ? 7.77 4.168 2.533 1 96.75 113 SER A CA 1
ATOM 870 C C . SER A 1 113 ? 6.906 5.359 2.939 1 96.75 113 SER A C 1
ATOM 872 O O . SER A 1 113 ? 7.285 6.137 3.816 1 96.75 113 SER A O 1
ATOM 874 N N . ILE A 1 114 ? 5.801 5.488 2.316 1 94.44 114 ILE A N 1
ATOM 875 C CA . ILE A 1 114 ? 4.82 6.52 2.643 1 94.44 114 ILE A CA 1
ATOM 876 C C . ILE A 1 114 ? 4.383 6.375 4.098 1 94.44 114 ILE A C 1
ATOM 878 O O . ILE A 1 114 ? 4.098 7.367 4.77 1 94.44 114 ILE A O 1
ATOM 882 N N . ARG A 1 115 ? 4.395 5.176 4.676 1 93.62 115 ARG A N 1
ATOM 883 C CA . ARG A 1 115 ? 4.02 4.941 6.066 1 93.62 115 ARG A CA 1
ATOM 884 C C . ARG A 1 115 ? 5.051 5.531 7.02 1 93.62 115 ARG A C 1
ATOM 886 O O . ARG A 1 115 ? 4.711 5.984 8.117 1 93.62 115 ARG A O 1
ATOM 893 N N . ASP A 1 116 ? 6.262 5.438 6.617 1 92.25 116 ASP A N 1
ATOM 894 C CA . ASP A 1 116 ? 7.332 5.965 7.457 1 92.25 116 ASP A CA 1
ATOM 895 C C . ASP A 1 116 ? 7.16 7.465 7.684 1 92.25 116 ASP A C 1
ATOM 897 O O . ASP A 1 116 ? 7.516 7.984 8.742 1 92.25 116 ASP A O 1
ATOM 901 N N . ILE A 1 117 ? 6.59 8.133 6.672 1 88.31 117 ILE A N 1
ATOM 902 C CA . ILE A 1 117 ? 6.391 9.57 6.762 1 88.31 117 ILE A CA 1
ATOM 903 C C . ILE A 1 117 ? 5.363 9.883 7.848 1 88.31 117 ILE A C 1
ATOM 905 O O . ILE A 1 117 ? 5.535 10.828 8.625 1 88.31 117 ILE A O 1
ATOM 909 N N . LEU A 1 118 ? 4.324 9.094 7.918 1 87.81 118 LEU A N 1
ATOM 910 C CA . LEU A 1 118 ? 3.262 9.328 8.891 1 87.81 118 LEU A CA 1
ATOM 911 C C . LEU A 1 118 ? 3.738 9.008 10.305 1 87.81 118 LEU A C 1
ATOM 913 O O . LEU A 1 118 ? 3.191 9.531 11.273 1 87.81 118 LEU A O 1
ATOM 917 N N . ARG A 1 119 ? 4.68 8.141 10.406 1 87.06 119 ARG A N 1
ATOM 918 C CA . ARG A 1 119 ? 5.184 7.73 11.711 1 87.06 119 ARG A CA 1
ATOM 919 C C . ARG A 1 119 ? 6.113 8.789 12.305 1 87.06 119 ARG A C 1
ATOM 921 O O . ARG A 1 119 ? 6.328 8.828 13.516 1 87.06 119 ARG A O 1
ATOM 928 N N . GLU A 1 120 ? 6.699 9.594 11.406 1 86.44 120 GLU A N 1
ATOM 929 C CA . GLU A 1 120 ? 7.695 10.578 11.82 1 86.44 120 GLU A CA 1
ATOM 930 C C . GLU A 1 120 ? 7.113 11.984 11.844 1 86.44 120 GLU A C 1
ATOM 932 O O . GLU A 1 120 ? 6.957 12.617 10.789 1 86.44 120 GLU A O 1
ATOM 937 N N . ASP A 1 121 ? 6.941 12.484 13 1 82.12 121 ASP A N 1
ATOM 938 C CA . ASP A 1 121 ? 6.336 13.797 13.148 1 82.12 121 ASP A CA 1
ATOM 939 C C . ASP A 1 121 ? 7.141 14.859 12.398 1 82.12 121 ASP A C 1
ATOM 941 O O . ASP A 1 121 ? 6.566 15.734 11.742 1 82.12 121 ASP A O 1
ATOM 945 N N . SER A 1 122 ? 8.422 14.766 12.602 1 84.69 122 SER A N 1
ATOM 946 C CA . SER A 1 122 ? 9.281 15.75 11.961 1 84.69 122 SER A CA 1
ATOM 947 C C . SER A 1 122 ? 9.148 15.695 10.445 1 84.69 122 SER A C 1
ATOM 949 O O . SER A 1 122 ? 9.219 16.734 9.773 1 84.69 122 SER A O 1
ATOM 951 N N . ALA A 1 123 ? 8.906 14.594 9.867 1 86.12 123 ALA A N 1
ATOM 952 C CA . ALA A 1 123 ? 8.695 14.445 8.43 1 86.12 123 ALA A CA 1
ATOM 953 C C . ALA A 1 123 ? 7.391 15.094 7.988 1 86.12 123 ALA A C 1
ATOM 955 O O . ALA A 1 123 ? 7.348 15.805 6.98 1 86.12 123 ALA A O 1
ATOM 956 N N . LEU A 1 124 ? 6.344 14.898 8.758 1 85.25 124 LEU A N 1
ATOM 957 C CA . LEU A 1 124 ? 5.043 15.484 8.438 1 85.25 124 LEU A CA 1
ATOM 958 C C . LEU A 1 124 ? 5.113 17 8.453 1 85.25 124 LEU A C 1
ATOM 960 O O . LEU A 1 124 ? 4.551 17.656 7.57 1 85.25 124 LEU A O 1
ATOM 964 N N . ARG A 1 125 ? 5.812 17.5 9.398 1 84.31 125 ARG A N 1
ATOM 965 C CA . ARG A 1 125 ? 5.961 18.953 9.508 1 84.31 125 ARG A CA 1
ATOM 966 C C . ARG A 1 125 ? 6.73 19.516 8.32 1 84.31 125 ARG A C 1
ATOM 968 O O . ARG A 1 125 ? 6.359 20.562 7.777 1 84.31 125 ARG A O 1
ATOM 975 N N . GLU A 1 126 ? 7.762 18.891 8.008 1 85.88 126 GLU A N 1
ATOM 976 C CA . GLU A 1 126 ? 8.57 19.359 6.887 1 85.88 126 GLU A CA 1
ATOM 977 C C . GLU A 1 126 ? 7.766 19.344 5.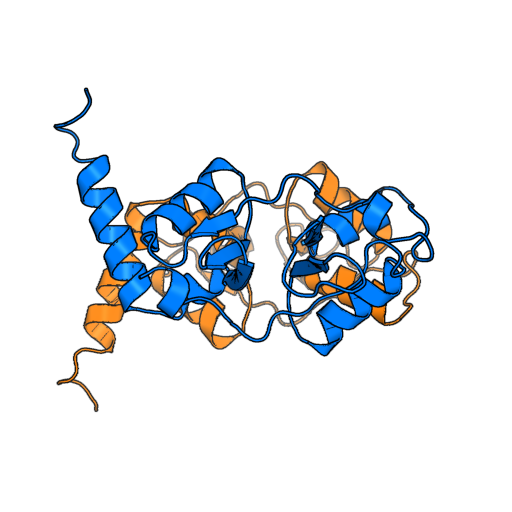59 1 85.88 126 GLU A C 1
ATOM 979 O O . GLU A 1 126 ? 7.859 20.281 4.789 1 85.88 126 GLU A O 1
ATOM 984 N N . ILE A 1 127 ? 7.012 18.406 5.379 1 86.94 127 ILE A N 1
ATOM 985 C CA . ILE A 1 127 ? 6.227 18.25 4.16 1 86.94 127 ILE A CA 1
ATOM 986 C C . ILE A 1 127 ? 5.121 19.312 4.125 1 86.94 127 ILE A C 1
ATOM 988 O O . ILE A 1 127 ? 4.906 19.953 3.096 1 86.94 127 ILE A O 1
ATOM 992 N N . ALA A 1 128 ? 4.523 19.469 5.285 1 86.38 128 ALA A N 1
ATOM 993 C CA . ALA A 1 128 ? 3.461 20.469 5.367 1 86.38 128 ALA A CA 1
ATOM 994 C C . ALA A 1 128 ? 4.008 21.875 5.121 1 86.38 128 ALA A C 1
ATOM 996 O O . ALA A 1 128 ? 3.367 22.688 4.453 1 86.38 128 ALA A O 1
ATOM 997 N N . SER A 1 129 ? 5.125 22.062 5.68 1 84.88 129 SER A N 1
ATOM 998 C CA . SER A 1 129 ? 5.758 23.375 5.504 1 84.88 129 SER A CA 1
ATOM 999 C C . SER A 1 129 ? 6.156 23.609 4.051 1 84.88 129 SER A C 1
ATOM 1001 O O . SER A 1 129 ? 6.027 24.719 3.539 1 84.88 129 SER A O 1
ATOM 1003 N N . TYR A 1 130 ? 6.621 22.641 3.434 1 82.81 130 TYR A N 1
ATOM 1004 C CA . TYR A 1 130 ? 7.023 22.703 2.033 1 82.81 130 TYR A CA 1
ATOM 1005 C C . TYR A 1 130 ? 5.832 23.047 1.142 1 82.81 130 TYR A C 1
ATOM 1007 O O . TYR A 1 130 ? 5.93 23.891 0.256 1 82.81 130 TYR A O 1
ATOM 1015 N N . TYR A 1 131 ? 4.738 22.438 1.35 1 79 131 TYR A N 1
ATOM 1016 C CA . TYR A 1 131 ? 3.545 22.656 0.543 1 79 131 TYR A CA 1
ATOM 1017 C C . TYR A 1 131 ? 2.971 24.047 0.784 1 79 131 TYR A C 1
ATOM 1019 O O . TYR A 1 131 ? 2.354 24.641 -0.108 1 79 131 TYR A O 1
ATOM 1027 N N . ASP A 1 132 ? 3.086 24.5 1.969 1 77 132 ASP A N 1
ATOM 1028 C CA . ASP A 1 132 ? 2.695 25.875 2.264 1 77 132 ASP A CA 1
ATOM 1029 C C . ASP A 1 132 ? 3.498 26.875 1.426 1 77 132 ASP A C 1
ATOM 1031 O O . ASP A 1 132 ? 2.951 27.859 0.934 1 77 132 ASP A O 1
ATOM 1035 N N . TRP A 1 133 ? 4.688 26.5 1.299 1 70.5 133 TRP A N 1
ATOM 1036 C CA . TRP A 1 133 ? 5.602 27.391 0.587 1 70.5 133 TRP A CA 1
ATOM 1037 C C . TRP A 1 133 ? 5.367 27.328 -0.918 1 70.5 133 TRP A C 1
ATOM 1039 O O . TRP A 1 133 ? 5.414 28.344 -1.608 1 70.5 133 TRP A O 1
ATOM 1049 N N . THR A 1 134 ? 5.102 26.188 -1.423 1 68.19 134 THR A N 1
ATOM 1050 C CA . THR A 1 134 ? 4.922 26.031 -2.861 1 68.19 134 THR A CA 1
ATOM 1051 C C . THR A 1 134 ? 3.533 26.5 -3.291 1 68.19 134 THR A C 1
ATOM 1053 O O . THR A 1 134 ? 3.342 26.922 -4.43 1 68.19 134 THR A O 1
ATOM 1056 N N . PHE A 1 135 ? 2.451 26.328 -2.605 1 57.25 135 PHE A N 1
ATOM 1057 C CA . PHE A 1 135 ? 1.108 26.766 -2.973 1 57.25 135 PHE A CA 1
ATOM 1058 C C . PHE A 1 135 ? 0.787 28.125 -2.334 1 57.25 135 PHE A C 1
ATOM 1060 O O . PHE A 1 135 ? -0.376 28.531 -2.281 1 57.25 135 PHE A O 1
ATOM 1067 N N . GLU A 1 136 ? 1.734 28.797 -1.861 1 49.09 136 GLU A N 1
ATOM 1068 C CA . GLU A 1 136 ? 1.27 30.141 -1.553 1 49.09 136 GLU A CA 1
ATOM 1069 C C . GLU A 1 136 ? 0.522 30.75 -2.734 1 49.09 136 GLU A C 1
ATOM 1071 O O . GLU A 1 136 ? 1.009 30.719 -3.867 1 49.09 136 GLU A O 1
ATOM 1076 N N . PRO A 1 137 ? -0.723 30.891 -2.668 1 45.19 137 PRO A N 1
ATOM 1077 C CA . PRO A 1 137 ? -1.458 31.578 -3.729 1 45.19 137 PRO A CA 1
ATOM 1078 C C . PRO A 1 137 ? -0.624 32.656 -4.418 1 45.19 137 PRO A C 1
ATOM 1080 O O . PRO A 1 137 ? -0.882 33 -5.574 1 45.19 137 PRO A O 1
ATOM 1083 N N . GLY A 1 138 ? 0.229 33.438 -3.781 1 38.44 138 GLY A N 1
ATOM 1084 C CA . GLY A 1 138 ? 0.899 34.531 -4.473 1 38.44 138 GLY A CA 1
ATOM 1085 C C . GLY A 1 138 ? 1.953 34.062 -5.457 1 38.44 138 GLY A C 1
ATOM 1086 O O . GLY A 1 138 ? 2.516 34.844 -6.207 1 38.44 138 GLY A O 1
ATOM 1087 N N . MET A 1 139 ? 2.697 32.906 -5.203 1 35.22 139 MET A N 1
ATOM 1088 C CA . MET A 1 139 ? 3.736 32.656 -6.199 1 35.22 139 MET A CA 1
ATOM 1089 C C . MET A 1 139 ? 3.189 31.812 -7.348 1 35.22 139 MET A C 1
ATOM 1091 O O . MET A 1 139 ? 3.494 30.625 -7.457 1 35.22 139 MET A O 1
ATOM 1095 N N . SER A 1 140 ? 1.919 31.609 -7.594 1 34.59 140 SER A N 1
ATOM 1096 C CA . SER A 1 140 ? 1.585 31.328 -8.984 1 34.59 140 SER A CA 1
ATOM 1097 C C . SER A 1 140 ? 2.475 32.125 -9.945 1 34.59 140 SER A C 1
ATOM 1099 O O . SER A 1 140 ? 2.52 33.344 -9.891 1 34.59 140 SER A O 1
ATOM 1101 N N . ALA A 1 141 ? 3.611 31.484 -10.336 1 32.28 141 ALA A N 1
ATOM 1102 C CA . ALA A 1 141 ? 4.18 32.094 -11.531 1 32.28 141 ALA A CA 1
ATOM 1103 C C . ALA A 1 141 ? 3.16 32.156 -12.664 1 32.28 141 ALA A C 1
ATOM 1105 O O . ALA A 1 141 ? 2.271 31.297 -12.742 1 32.28 141 ALA A O 1
ATOM 1106 N N . MET B 1 1 ? -13.773 17.812 7.355 1 91.5 1 MET B N 1
ATOM 1107 C CA . MET B 1 1 ? -14.172 16.5 7.859 1 91.5 1 MET B CA 1
ATOM 1108 C C . MET B 1 1 ? -13.508 15.383 7.059 1 91.5 1 MET B C 1
ATOM 1110 O O . MET B 1 1 ? -13.164 15.57 5.891 1 91.5 1 MET B O 1
ATOM 1114 N N . LEU B 1 2 ? -13.242 14.203 7.77 1 93.69 2 LEU B N 1
ATOM 1115 C CA . LEU B 1 2 ? -12.578 13.062 7.16 1 93.69 2 LEU B CA 1
ATOM 1116 C C . LEU B 1 2 ? -13.242 12.68 5.84 1 93.69 2 LEU B C 1
ATOM 1118 O O . LEU B 1 2 ? -12.562 12.367 4.863 1 93.69 2 LEU B O 1
ATOM 1122 N N . GLY B 1 3 ? -14.586 12.703 5.852 1 94.38 3 GLY B N 1
ATOM 1123 C CA . GLY B 1 3 ? -15.352 12.312 4.68 1 94.38 3 GLY B CA 1
ATOM 1124 C C . GLY B 1 3 ? -15.039 13.148 3.455 1 94.38 3 GLY B C 1
ATOM 1125 O O . GLY B 1 3 ? -15.211 12.695 2.324 1 94.38 3 GLY B O 1
ATOM 1126 N N . ASP B 1 4 ? -14.641 14.414 3.566 1 93.75 4 ASP B N 1
ATOM 1127 C CA . ASP B 1 4 ? -14.32 15.32 2.465 1 93.75 4 ASP B CA 1
ATOM 1128 C C . ASP B 1 4 ? -13.094 14.836 1.697 1 93.75 4 ASP B C 1
ATOM 1130 O O . ASP B 1 4 ? -12.867 15.242 0.556 1 93.75 4 ASP B O 1
ATOM 1134 N N . PHE B 1 5 ? -12.328 13.922 2.312 1 94.38 5 PHE B N 1
ATOM 1135 C CA . PHE B 1 5 ? -11.086 13.453 1.707 1 94.38 5 PHE B CA 1
ATOM 1136 C C . PHE B 1 5 ? -11.242 12.031 1.187 1 94.38 5 PHE B C 1
ATOM 1138 O O . PHE B 1 5 ? -10.336 11.5 0.539 1 94.38 5 PHE B O 1
ATOM 1145 N N . ALA B 1 6 ? -12.383 11.406 1.482 1 96.44 6 ALA B N 1
ATOM 1146 C CA . ALA B 1 6 ? -12.578 10 1.136 1 96.44 6 ALA B CA 1
ATOM 1147 C C . ALA B 1 6 ? -13.008 9.852 -0.322 1 96.44 6 ALA B C 1
ATOM 1149 O O . ALA B 1 6 ? -13.711 10.711 -0.861 1 96.44 6 ALA B O 1
ATOM 1150 N N . LYS B 1 7 ? -12.547 8.836 -0.966 1 96.94 7 LYS B N 1
ATOM 1151 C CA . LYS B 1 7 ? -13.016 8.484 -2.303 1 96.94 7 LYS B CA 1
ATOM 1152 C C . LYS B 1 7 ? -14.344 7.727 -2.238 1 96.94 7 LYS B C 1
ATOM 1154 O O . LYS B 1 7 ? -14.438 6.68 -1.594 1 96.94 7 LYS B O 1
ATOM 1159 N N . VAL B 1 8 ? -15.32 8.211 -2.975 1 96.94 8 VAL B N 1
ATOM 1160 C CA . VAL B 1 8 ? -16.672 7.703 -2.809 1 96.94 8 VAL B CA 1
ATOM 1161 C C . VAL B 1 8 ? -16.953 6.629 -3.859 1 96.94 8 VAL B C 1
ATOM 1163 O O . VAL B 1 8 ? -17.938 5.887 -3.75 1 96.94 8 VAL B O 1
ATOM 1166 N N . ASP B 1 9 ? -16.172 6.566 -4.898 1 96.81 9 ASP B N 1
ATOM 1167 C CA . ASP B 1 9 ? -16.297 5.492 -5.875 1 96.81 9 ASP B CA 1
ATOM 1168 C C . ASP B 1 9 ? -15.617 4.219 -5.387 1 96.81 9 ASP B C 1
ATOM 1170 O O . ASP B 1 9 ? -14.602 3.803 -5.945 1 96.81 9 ASP B O 1
ATOM 1174 N N . VAL B 1 10 ? -16.25 3.594 -4.453 1 98.44 10 VAL B N 1
ATOM 1175 C CA . VAL B 1 10 ? -15.656 2.463 -3.75 1 98.44 10 VAL B CA 1
ATOM 1176 C C . VAL B 1 10 ? -15.727 1.213 -4.625 1 98.44 10 VAL B C 1
ATOM 1178 O O . VAL B 1 10 ? -16.781 0.902 -5.184 1 98.44 10 VAL B O 1
ATOM 1181 N N . VAL B 1 11 ? -14.648 0.516 -4.789 1 98.75 11 VAL B N 1
ATOM 1182 C CA . VAL B 1 11 ? -14.648 -0.778 -5.461 1 98.75 11 VAL B CA 1
ATOM 1183 C C . VAL B 1 11 ? -15.117 -1.864 -4.496 1 98.75 11 VAL B C 1
ATOM 1185 O O . VAL B 1 11 ? -14.539 -2.041 -3.42 1 98.75 11 VAL B O 1
ATOM 1188 N N . LYS B 1 12 ? -16.172 -2.543 -4.863 1 98.81 12 LYS B N 1
ATOM 1189 C CA . LYS B 1 12 ? -16.812 -3.512 -3.986 1 98.81 12 LYS B CA 1
ATOM 1190 C C . LYS B 1 12 ? -16.781 -4.914 -4.59 1 98.81 12 LYS B C 1
ATOM 1192 O O . LYS B 1 12 ? -16.656 -5.066 -5.805 1 98.81 12 LYS B O 1
ATOM 1197 N N . ALA B 1 13 ? -16.875 -5.902 -3.828 1 98.81 13 ALA B N 1
ATOM 1198 C CA . ALA B 1 13 ? -17.047 -7.301 -4.203 1 98.81 13 ALA B CA 1
ATOM 1199 C C . ALA B 1 13 ? -17.844 -8.055 -3.141 1 98.81 13 ALA B C 1
ATOM 1201 O O . ALA B 1 13 ? -18.203 -7.492 -2.107 1 98.81 13 ALA B O 1
ATOM 1202 N N . TYR B 1 14 ? -18.172 -9.234 -3.436 1 98.81 14 TYR B N 1
ATOM 1203 C CA . TYR B 1 14 ? -18.844 -10.109 -2.48 1 98.81 14 TYR B CA 1
ATOM 1204 C C . TYR B 1 14 ? -17.859 -11.086 -1.847 1 98.81 14 TYR B C 1
ATOM 1206 O O . TYR B 1 14 ? -16.844 -11.414 -2.443 1 98.81 14 TYR B O 1
ATOM 1214 N N . PRO B 1 15 ? -18.188 -11.547 -0.598 1 98.5 15 PRO B N 1
ATOM 1215 C CA . PRO B 1 15 ? -17.297 -12.508 0.074 1 98.5 15 PRO B CA 1
ATOM 1216 C C . PRO B 1 15 ? -17.016 -13.75 -0.77 1 98.5 15 PRO B C 1
ATOM 1218 O O . PRO B 1 15 ? -15.953 -14.359 -0.647 1 98.5 15 PRO B O 1
ATOM 1221 N N . SER B 1 16 ? -17.859 -14.023 -1.685 1 98.62 16 SER B N 1
ATOM 1222 C CA . SER B 1 16 ? -17.766 -15.234 -2.488 1 98.62 16 SER B CA 1
ATOM 1223 C C . SER B 1 16 ? -16.906 -15.008 -3.727 1 98.62 16 SER B C 1
ATOM 1225 O O . SER B 1 16 ? -16.578 -15.961 -4.441 1 98.62 16 SER B O 1
ATOM 1227 N N . THR B 1 17 ? -16.594 -13.773 -4.004 1 98.75 17 THR B N 1
ATOM 1228 C CA . THR B 1 17 ? -15.789 -13.445 -5.184 1 98.75 17 THR B CA 1
ATOM 1229 C C . THR B 1 17 ? -14.43 -14.125 -5.117 1 98.75 17 THR B C 1
ATOM 1231 O O . THR B 1 17 ? -13.766 -14.109 -4.074 1 98.75 17 THR B O 1
ATOM 1234 N N . PRO B 1 18 ? -13.969 -14.781 -6.168 1 98.94 18 PRO B N 1
ATOM 1235 C CA . PRO B 1 18 ? -12.656 -15.422 -6.156 1 98.94 18 PRO B CA 1
ATOM 1236 C C . PRO B 1 18 ? -11.516 -14.438 -5.922 1 98.94 18 PRO B C 1
ATOM 1238 O O . PRO B 1 18 ? -11.578 -13.297 -6.383 1 98.94 18 PRO B O 1
ATOM 1241 N N . ILE B 1 19 ? -10.453 -14.883 -5.262 1 98.94 19 ILE B N 1
ATOM 1242 C CA . ILE B 1 19 ? -9.289 -14.07 -4.941 1 98.94 19 ILE B CA 1
ATOM 1243 C C . ILE B 1 19 ? -8.734 -13.445 -6.215 1 98.94 19 ILE B C 1
ATOM 1245 O O . ILE B 1 19 ? -8.422 -12.25 -6.246 1 98.94 19 ILE B O 1
ATOM 1249 N N . ARG B 1 20 ? -8.656 -14.18 -7.27 1 98.88 20 ARG B N 1
ATOM 1250 C CA . ARG B 1 20 ? -8.109 -13.68 -8.523 1 98.88 20 ARG B CA 1
ATOM 1251 C C . ARG B 1 20 ? -8.945 -12.531 -9.07 1 98.88 20 ARG B C 1
ATOM 1253 O O . ARG B 1 20 ? -8.406 -11.57 -9.617 1 98.88 20 ARG B O 1
ATOM 1260 N N . GLU B 1 21 ? -10.25 -12.656 -8.945 1 98.88 21 GLU B N 1
ATOM 1261 C CA . GLU B 1 21 ? -11.133 -11.602 -9.43 1 98.88 21 GLU B CA 1
ATOM 1262 C C . GLU B 1 21 ? -10.969 -10.328 -8.602 1 98.88 21 GLU B C 1
ATOM 1264 O O . GLU B 1 21 ? -11.055 -9.219 -9.133 1 98.88 21 GLU B O 1
ATOM 1269 N N . VAL B 1 22 ? -10.773 -10.492 -7.324 1 98.94 22 VAL B N 1
ATOM 1270 C CA . VAL B 1 22 ? -10.508 -9.336 -6.477 1 98.94 22 VAL B CA 1
ATOM 1271 C C . VAL B 1 22 ? -9.211 -8.656 -6.922 1 98.94 22 VAL B C 1
ATOM 1273 O O . VAL B 1 22 ? -9.141 -7.43 -7.027 1 98.94 22 VAL B O 1
ATOM 1276 N N . ALA B 1 23 ? -8.164 -9.453 -7.215 1 98.94 23 ALA B N 1
ATOM 1277 C CA . ALA B 1 23 ? -6.91 -8.914 -7.734 1 98.94 23 ALA B CA 1
ATOM 1278 C C . ALA B 1 23 ? -7.133 -8.172 -9.047 1 98.94 23 ALA B C 1
ATOM 1280 O O . ALA B 1 23 ? -6.551 -7.109 -9.273 1 98.94 23 ALA B O 1
ATOM 1281 N N . ARG B 1 24 ? -7.988 -8.727 -9.867 1 98.94 24 ARG B N 1
ATOM 1282 C CA . ARG B 1 24 ? -8.297 -8.086 -11.141 1 98.94 24 ARG B CA 1
ATOM 1283 C C . ARG B 1 24 ? -8.977 -6.738 -10.922 1 98.94 24 ARG B C 1
ATOM 1285 O O . ARG B 1 24 ? -8.641 -5.754 -11.586 1 98.94 24 ARG B O 1
ATOM 1292 N N . LEU B 1 25 ? -9.93 -6.723 -10.023 1 98.88 25 LEU B N 1
ATOM 1293 C CA . LEU B 1 25 ? -10.594 -5.465 -9.695 1 98.88 25 LEU B CA 1
ATOM 1294 C C . LEU B 1 25 ? -9.578 -4.422 -9.234 1 98.88 25 LEU B C 1
ATOM 1296 O O . LEU B 1 25 ? -9.633 -3.268 -9.664 1 98.88 25 LEU B O 1
ATOM 1300 N N . MET B 1 26 ? -8.625 -4.848 -8.383 1 98.75 26 MET B N 1
ATOM 1301 C CA . MET B 1 26 ? -7.609 -3.928 -7.883 1 98.75 26 MET B CA 1
ATOM 1302 C C . MET B 1 26 ? -6.754 -3.387 -9.023 1 98.75 26 MET B C 1
ATOM 1304 O O . MET B 1 26 ? -6.5 -2.184 -9.102 1 98.75 26 MET B O 1
ATOM 1308 N N . ALA B 1 27 ? -6.336 -4.289 -9.859 1 98.44 27 ALA B N 1
ATOM 1309 C CA . ALA B 1 27 ? -5.465 -3.91 -10.969 1 98.44 27 ALA B CA 1
ATOM 1310 C C . ALA B 1 27 ? -6.188 -2.986 -11.938 1 98.44 27 ALA B C 1
ATOM 1312 O O . ALA B 1 27 ? -5.645 -1.959 -12.352 1 98.44 27 ALA B O 1
ATOM 1313 N N . GLU B 1 28 ? -7.395 -3.311 -12.289 1 98.31 28 GLU B N 1
ATOM 1314 C CA . GLU B 1 28 ? -8.164 -2.568 -13.281 1 98.31 28 GLU B CA 1
ATOM 1315 C C . GLU B 1 28 ? -8.562 -1.191 -12.758 1 98.31 28 GLU B C 1
ATOM 1317 O O . GLU B 1 28 ? -8.531 -0.206 -13.492 1 98.31 28 GLU B O 1
ATOM 1322 N N . ARG B 1 29 ? -8.922 -1.132 -11.477 1 98.19 29 ARG B N 1
ATOM 1323 C CA . ARG B 1 29 ? -9.445 0.104 -10.906 1 98.19 29 ARG B CA 1
ATOM 1324 C C . ARG B 1 29 ? -8.344 0.893 -10.203 1 98.19 29 ARG B C 1
ATOM 1326 O O . ARG B 1 29 ? -8.57 2.008 -9.734 1 98.19 29 ARG B O 1
ATOM 1333 N N . ARG B 1 30 ? -7.148 0.317 -10.078 1 96.75 30 ARG B N 1
ATOM 1334 C CA . ARG B 1 30 ? -5.969 0.95 -9.5 1 96.75 30 ARG B CA 1
ATOM 1335 C C . ARG B 1 30 ? -6.211 1.321 -8.039 1 96.75 30 ARG B C 1
ATOM 1337 O O . ARG B 1 30 ? -5.949 2.455 -7.629 1 96.75 30 ARG B O 1
ATOM 1344 N N . VAL B 1 31 ? -6.746 0.343 -7.332 1 97.56 31 VAL B N 1
ATOM 1345 C CA . VAL B 1 31 ? -6.969 0.515 -5.902 1 97.56 31 VAL B CA 1
ATOM 1346 C C . VAL B 1 31 ? -6.246 -0.587 -5.129 1 97.56 31 VAL B C 1
ATOM 1348 O O . VAL B 1 31 ? -5.957 -1.652 -5.68 1 97.56 31 VAL B O 1
ATOM 1351 N N . GLY B 1 32 ? -5.918 -0.335 -3.84 1 98 32 GLY B N 1
ATOM 1352 C CA . GLY B 1 32 ? -5.23 -1.312 -3.012 1 98 32 GLY B CA 1
ATOM 1353 C C . GLY B 1 32 ? -6.133 -1.959 -1.979 1 98 32 GLY B C 1
ATOM 1354 O 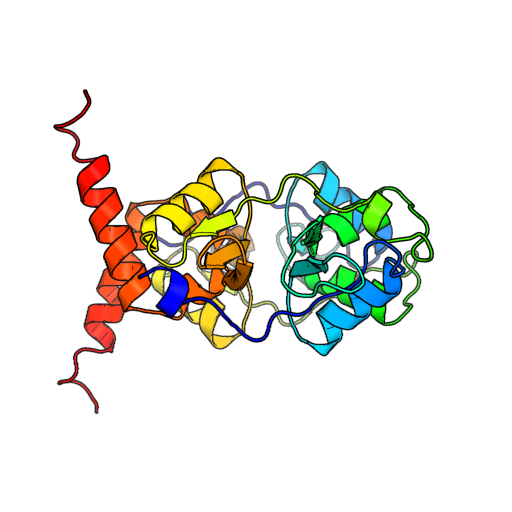O . GLY B 1 32 ? -5.668 -2.732 -1.138 1 98 32 GLY B O 1
ATOM 1355 N N . LEU B 1 33 ? -7.398 -1.614 -2.035 1 98.62 33 LEU B N 1
ATOM 1356 C CA . LEU B 1 33 ? -8.391 -2.178 -1.131 1 98.62 33 LEU B CA 1
ATOM 1357 C C . LEU B 1 33 ? -9.711 -2.414 -1.857 1 98.62 33 LEU B C 1
ATOM 1359 O O . LEU B 1 33 ? -10.18 -1.55 -2.604 1 98.62 33 LEU B O 1
ATOM 1363 N N . VAL B 1 34 ? -10.266 -3.559 -1.673 1 98.88 34 VAL B N 1
ATOM 1364 C CA . VAL B 1 34 ? -11.625 -3.871 -2.107 1 98.88 34 VAL B CA 1
ATOM 1365 C C . VAL B 1 34 ? -12.516 -4.121 -0.89 1 98.88 34 VAL B C 1
ATOM 1367 O O . VAL B 1 34 ? -12.141 -4.871 0.015 1 98.88 34 VAL B O 1
ATOM 1370 N N . VAL B 1 35 ? -13.641 -3.443 -0.856 1 98.88 35 VAL B N 1
ATOM 1371 C CA . VAL B 1 35 ? -14.578 -3.574 0.254 1 98.88 35 VAL B CA 1
ATOM 1372 C C . VAL B 1 35 ? -15.586 -4.676 -0.052 1 98.88 35 VAL B C 1
ATOM 1374 O O . VAL B 1 35 ? -16.172 -4.707 -1.136 1 98.88 35 VAL B O 1
ATOM 1377 N N . LEU B 1 36 ? -15.656 -5.57 0.893 1 98.88 36 LEU B N 1
ATOM 1378 C CA . LEU B 1 36 ? -16.672 -6.621 0.759 1 98.88 36 LEU B CA 1
ATOM 1379 C C . LEU B 1 36 ? -17.984 -6.188 1.387 1 98.88 36 LEU B C 1
ATOM 1381 O O . LEU B 1 36 ? -18.016 -5.746 2.537 1 98.88 36 LEU B O 1
ATOM 1385 N N . VAL B 1 37 ? -19.047 -6.316 0.644 1 98.69 37 VAL B N 1
ATOM 1386 C CA . VAL B 1 37 ? -20.359 -5.887 1.121 1 98.69 37 VAL B CA 1
ATOM 1387 C C . VAL B 1 37 ? -21.312 -7.07 1.115 1 98.69 37 VAL B C 1
ATOM 1389 O O . VAL B 1 37 ? -21.062 -8.078 0.457 1 98.69 37 VAL B O 1
ATOM 1392 N N . GLU B 1 38 ? -22.297 -6.922 1.89 1 97 38 GLU B N 1
ATOM 1393 C CA . GLU B 1 38 ? -23.344 -7.934 1.94 1 97 38 GLU B CA 1
ATOM 1394 C C . GLU B 1 38 ? -24.125 -7.992 0.626 1 97 38 GLU B C 1
ATOM 1396 O O . GLU B 1 38 ? -24.547 -6.957 0.105 1 97 38 GLU B O 1
ATOM 1401 N N . PRO B 1 39 ? -24.266 -9.289 0.113 1 94.75 39 PRO B N 1
ATOM 1402 C CA . PRO B 1 39 ? -25.109 -9.383 -1.077 1 94.75 39 PRO B CA 1
ATOM 1403 C C . PRO B 1 39 ? -26.5 -8.781 -0.859 1 94.75 39 PRO B C 1
ATOM 1405 O O . PRO B 1 39 ? -27.156 -9.094 0.131 1 94.75 39 PRO B O 1
ATOM 1408 N N . GLY B 1 40 ? -26.922 -7.879 -1.706 1 95 40 GLY B N 1
ATOM 1409 C CA . GLY B 1 40 ? -28.219 -7.238 -1.608 1 95 40 GLY B CA 1
ATOM 1410 C C . GLY B 1 40 ? -28.188 -5.945 -0.815 1 95 40 GLY B C 1
ATOM 1411 O O . GLY B 1 40 ? -29.188 -5.215 -0.771 1 95 40 GLY B O 1
ATOM 1412 N N . ASN B 1 41 ? -27.125 -5.656 -0.159 1 97 41 ASN B N 1
ATOM 1413 C CA . ASN B 1 41 ? -26.953 -4.426 0.605 1 97 41 ASN B CA 1
ATOM 1414 C C . ASN B 1 41 ? -25.562 -3.818 0.393 1 97 41 ASN B C 1
ATOM 1416 O O . ASN B 1 41 ? -24.656 -4.043 1.192 1 97 41 ASN B O 1
ATOM 1420 N N . PRO B 1 42 ? -25.516 -3.012 -0.618 1 95.75 42 PRO B N 1
ATOM 1421 C CA . PRO B 1 42 ? -24.219 -2.463 -0.991 1 95.75 42 PRO B CA 1
ATOM 1422 C C . PRO B 1 42 ? -23.672 -1.482 0.045 1 95.75 42 PRO B C 1
ATOM 1424 O O . PRO B 1 42 ? -22.531 -1.033 -0.068 1 95.75 42 PRO B O 1
ATOM 1427 N N . HIS B 1 43 ? -24.375 -1.189 1.078 1 96.94 43 HIS B N 1
ATOM 1428 C CA . HIS B 1 43 ? -23.938 -0.215 2.068 1 96.94 43 HIS B CA 1
ATOM 1429 C C . HIS B 1 43 ? -23.484 -0.9 3.355 1 96.94 43 HIS B C 1
ATOM 1431 O O . HIS B 1 43 ? -22.984 -0.246 4.27 1 96.94 43 HIS B O 1
ATOM 1437 N N . ARG B 1 44 ? -23.672 -2.158 3.422 1 97.44 44 ARG B N 1
ATOM 1438 C CA . ARG B 1 44 ? -23.234 -2.908 4.594 1 97.44 44 ARG B CA 1
ATOM 1439 C C . ARG B 1 44 ? -21.891 -3.588 4.344 1 97.44 44 ARG B C 1
ATOM 1441 O O . ARG B 1 44 ? -21.812 -4.551 3.578 1 97.44 44 ARG B O 1
ATOM 1448 N N . VAL B 1 45 ? -20.953 -3.123 5.012 1 98.31 45 VAL B N 1
ATOM 1449 C CA . VAL B 1 45 ? -19.594 -3.645 4.879 1 98.31 45 VAL B CA 1
ATOM 1450 C C . VAL B 1 45 ? -19.453 -4.914 5.711 1 98.31 45 VAL B C 1
ATOM 1452 O O . VAL B 1 45 ? -19.797 -4.934 6.898 1 98.31 45 VAL B O 1
ATOM 1455 N N . VAL B 1 46 ? -18.922 -5.945 5.094 1 98.19 46 VAL B N 1
ATOM 1456 C CA . VAL B 1 46 ? -18.781 -7.199 5.828 1 98.19 46 VAL B CA 1
ATOM 1457 C C . VAL B 1 46 ? -17.312 -7.617 5.859 1 98.19 46 VAL B C 1
ATOM 1459 O O . VAL B 1 46 ? -16.969 -8.633 6.469 1 98.19 46 VAL B O 1
ATOM 1462 N N . GLY B 1 47 ? -16.406 -6.922 5.223 1 98.5 47 GLY B N 1
ATOM 1463 C CA . GLY B 1 47 ? -14.984 -7.184 5.223 1 98.5 47 GLY B CA 1
ATOM 1464 C C . GLY B 1 47 ? -14.227 -6.352 4.207 1 98.5 47 GLY B C 1
ATOM 1465 O O . GLY B 1 47 ? -14.812 -5.52 3.518 1 98.5 47 GLY B O 1
ATOM 1466 N N . VAL B 1 48 ? -12.945 -6.531 4.191 1 98.81 48 VAL B N 1
ATOM 1467 C CA . VAL B 1 48 ? -12.109 -5.902 3.172 1 98.81 48 VAL B CA 1
ATOM 1468 C C . VAL B 1 48 ? -11.008 -6.863 2.748 1 98.81 48 VAL B C 1
ATOM 1470 O O . VAL B 1 48 ? -10.648 -7.777 3.494 1 98.81 48 VAL B O 1
ATOM 1473 N N . VAL B 1 49 ? -10.5 -6.719 1.562 1 98.88 49 VAL B N 1
ATOM 1474 C CA . VAL B 1 49 ? -9.297 -7.363 1.051 1 98.88 49 VAL B CA 1
ATOM 1475 C C . VAL B 1 49 ? -8.32 -6.309 0.536 1 98.88 49 VAL B C 1
ATOM 1477 O O . VAL B 1 49 ? -8.68 -5.473 -0.299 1 98.88 49 VAL B O 1
ATOM 1480 N N . SER B 1 50 ? -7.129 -6.266 1.084 1 98.56 50 SER B N 1
ATOM 1481 C CA . SER B 1 50 ? -6.09 -5.34 0.638 1 98.56 50 SER B CA 1
ATOM 1482 C C . SER B 1 50 ? -5.062 -6.047 -0.24 1 98.56 50 SER B C 1
ATOM 1484 O O . SER B 1 50 ? -5.105 -7.27 -0.393 1 98.56 50 SER B O 1
ATOM 1486 N N . GLU B 1 51 ? -4.188 -5.266 -0.878 1 98.62 51 GLU B N 1
ATOM 1487 C CA . GLU B 1 51 ? -3.076 -5.836 -1.631 1 98.62 51 GLU B CA 1
ATOM 1488 C C . GLU B 1 51 ? -2.26 -6.793 -0.768 1 98.62 51 GLU B C 1
ATOM 1490 O O . GLU B 1 51 ? -1.843 -7.855 -1.233 1 98.62 51 GLU B O 1
ATOM 1495 N N . ARG B 1 52 ? -2.115 -6.434 0.484 1 98.06 52 ARG B N 1
ATOM 1496 C CA . ARG B 1 52 ? -1.348 -7.27 1.401 1 98.06 52 ARG B CA 1
ATOM 1497 C C . ARG B 1 52 ? -2.008 -8.633 1.581 1 98.06 52 ARG B C 1
ATOM 1499 O O . ARG B 1 52 ? -1.319 -9.648 1.715 1 98.06 52 ARG B O 1
ATOM 1506 N N . ASP B 1 53 ? -3.252 -8.68 1.666 1 98.62 53 ASP B N 1
ATOM 1507 C CA . ASP B 1 53 ? -3.969 -9.945 1.784 1 98.62 53 ASP B CA 1
ATOM 1508 C C . ASP B 1 53 ? -3.695 -10.844 0.582 1 98.62 53 ASP B C 1
ATOM 1510 O O . ASP B 1 53 ? -3.527 -12.055 0.732 1 98.62 53 ASP B O 1
ATOM 1514 N N . ILE B 1 54 ? -3.688 -10.227 -0.612 1 98.88 54 ILE B N 1
ATOM 1515 C CA . ILE B 1 54 ? -3.412 -10.984 -1.825 1 98.88 54 ILE B CA 1
ATOM 1516 C C . ILE B 1 54 ? -1.975 -11.5 -1.797 1 98.88 54 ILE B C 1
ATOM 1518 O O . ILE B 1 54 ? -1.72 -12.664 -2.115 1 98.88 54 ILE B O 1
ATOM 1522 N N . VAL B 1 55 ? -1.051 -10.688 -1.396 1 98.88 55 VAL B N 1
ATOM 1523 C CA . VAL B 1 55 ? 0.353 -11.07 -1.307 1 98.88 55 VAL B CA 1
ATOM 1524 C C . VAL B 1 55 ? 0.508 -12.234 -0.326 1 98.88 55 VAL B C 1
ATOM 1526 O O . VAL B 1 55 ? 1.214 -13.203 -0.608 1 98.88 55 VAL B O 1
ATOM 1529 N N . ARG B 1 56 ? -0.161 -12.156 0.783 1 98.75 56 ARG B N 1
ATOM 1530 C CA . ARG B 1 56 ? -0.107 -13.227 1.773 1 98.75 56 ARG B CA 1
ATOM 1531 C C . ARG B 1 56 ? -0.693 -14.523 1.214 1 98.75 56 ARG B C 1
ATOM 1533 O O . ARG B 1 56 ? -0.178 -15.609 1.481 1 98.75 56 ARG B O 1
ATOM 1540 N N . ALA B 1 57 ? -1.781 -14.375 0.493 1 98.81 57 ALA B N 1
ATOM 1541 C CA . ALA B 1 57 ? -2.375 -15.555 -0.136 1 98.81 57 ALA B CA 1
ATOM 1542 C C . ALA B 1 57 ? -1.383 -16.234 -1.074 1 98.81 57 ALA B C 1
ATOM 1544 O O . ALA B 1 57 ? -1.24 -17.453 -1.053 1 98.81 57 ALA B O 1
ATOM 1545 N N . VAL B 1 58 ? -0.733 -15.438 -1.917 1 98.81 58 VAL B N 1
ATOM 1546 C CA . VAL B 1 58 ? 0.28 -15.945 -2.838 1 98.81 58 VAL B CA 1
ATOM 1547 C C . VAL B 1 58 ? 1.395 -16.625 -2.053 1 98.81 58 VAL B C 1
ATOM 1549 O O . VAL B 1 58 ? 1.793 -17.75 -2.379 1 98.81 58 VAL B O 1
ATOM 1552 N N . ALA B 1 59 ? 1.865 -15.992 -0.992 1 98.81 59 ALA B N 1
ATOM 1553 C CA . ALA B 1 59 ? 2.953 -16.5 -0.162 1 98.81 59 ALA B CA 1
ATOM 1554 C C . ALA B 1 59 ? 2.59 -17.859 0.451 1 98.81 59 ALA B C 1
ATOM 1556 O O . ALA B 1 59 ? 3.434 -18.75 0.544 1 98.81 59 ALA B O 1
ATOM 1557 N N . GLN B 1 60 ? 1.365 -17.984 0.837 1 98.38 60 GLN B N 1
ATOM 1558 C CA . GLN B 1 60 ? 0.923 -19.156 1.595 1 98.38 60 GLN B CA 1
ATOM 1559 C C . GLN B 1 60 ? 0.398 -20.234 0.667 1 98.38 60 GLN B C 1
ATOM 1561 O O . GLN B 1 60 ? 0.037 -21.328 1.121 1 98.38 60 GLN B O 1
ATOM 1566 N N . GLY B 1 61 ? 0.314 -19.953 -0.557 1 98.12 61 GLY B N 1
ATOM 1567 C CA . GLY B 1 61 ? -0.113 -20.953 -1.528 1 98.12 61 GLY B CA 1
ATOM 1568 C C . GLY B 1 61 ? -1.612 -21.172 -1.53 1 98.12 61 GLY B C 1
ATOM 1569 O O . GLY B 1 61 ? -2.08 -22.266 -1.86 1 98.12 61 GLY B O 1
ATOM 1570 N N . VAL B 1 62 ? -2.332 -20.203 -1.099 1 98.38 62 VAL B N 1
ATOM 1571 C CA . VAL B 1 62 ? -3.787 -20.281 -1.182 1 98.38 62 VAL B CA 1
ATOM 1572 C C . VAL B 1 62 ? -4.223 -20.25 -2.645 1 98.38 62 VAL B C 1
ATOM 1574 O O . VAL B 1 62 ? -3.699 -19.469 -3.439 1 98.38 62 VAL B O 1
ATOM 1577 N N . SER B 1 63 ? -5.172 -21.156 -2.975 1 98.44 63 SER B N 1
ATOM 1578 C CA . SER B 1 63 ? -5.691 -21.125 -4.336 1 98.44 63 SER B CA 1
ATOM 1579 C C . SER B 1 63 ? -6.352 -19.781 -4.648 1 98.44 63 SER B C 1
ATOM 1581 O O . SER B 1 63 ? -7.152 -19.281 -3.857 1 98.44 63 SER B O 1
ATOM 1583 N N . LEU B 1 64 ? -6.086 -19.281 -5.812 1 98.5 64 LEU B N 1
ATOM 1584 C CA . LEU B 1 64 ? -6.594 -17.969 -6.211 1 98.5 64 LEU B CA 1
ATOM 1585 C C . LEU B 1 64 ? -8.039 -18.062 -6.688 1 98.5 64 LEU B C 1
ATOM 1587 O O . LEU B 1 64 ? -8.688 -17.047 -6.934 1 98.5 64 LEU B O 1
ATOM 1591 N N . GLU B 1 65 ? -8.484 -19.25 -6.758 1 98.5 65 GLU B N 1
ATOM 1592 C CA . GLU B 1 65 ? -9.867 -19.484 -7.152 1 98.5 65 GLU B CA 1
ATOM 1593 C C . GLU B 1 65 ? -10.781 -19.578 -5.93 1 98.5 65 GLU B C 1
ATOM 1595 O O . GLU B 1 65 ? -12.008 -19.578 -6.066 1 98.5 65 GLU B O 1
ATOM 1600 N N . GLU B 1 66 ? -10.188 -19.625 -4.746 1 98.75 66 GLU B N 1
ATOM 1601 C CA . GLU B 1 66 ? -10.977 -19.641 -3.52 1 98.75 66 GLU B CA 1
ATOM 1602 C C . GLU B 1 66 ? -11.711 -18.312 -3.326 1 98.75 66 GLU B C 1
ATOM 1604 O O . GLU B 1 66 ? -11.273 -17.281 -3.832 1 98.75 66 GLU B O 1
ATOM 1609 N N . PRO B 1 67 ? -12.906 -18.422 -2.617 1 98.88 67 PRO B N 1
ATOM 1610 C CA . PRO B 1 67 ? -13.57 -17.172 -2.244 1 98.88 67 PRO B CA 1
ATOM 1611 C C . PRO B 1 67 ? -12.664 -16.25 -1.421 1 98.88 67 PRO B C 1
ATOM 1613 O O . PRO B 1 67 ? -11.898 -16.719 -0.583 1 98.88 67 PRO B O 1
ATOM 1616 N N . CYS B 1 68 ? -12.75 -14.922 -1.695 1 98.81 68 CYS B N 1
ATOM 1617 C CA . CYS B 1 68 ? -11.82 -13.977 -1.07 1 98.81 68 CYS B CA 1
ATOM 1618 C C . CYS B 1 68 ? -12.109 -13.852 0.421 1 98.81 68 CYS B C 1
ATOM 1620 O O . CYS B 1 68 ? -11.273 -13.328 1.171 1 98.81 68 CYS B O 1
ATOM 1622 N N . GLU B 1 69 ? -13.227 -14.336 0.885 1 98.56 69 GLU B N 1
ATOM 1623 C CA . GLU B 1 69 ? -13.523 -14.289 2.312 1 98.56 69 GLU B CA 1
ATOM 1624 C C . GLU B 1 69 ? -12.469 -15.039 3.121 1 98.56 69 GLU B C 1
ATOM 1626 O O . GLU B 1 69 ? -12.242 -14.727 4.293 1 98.56 69 GLU B O 1
ATOM 1631 N N . VAL B 1 70 ? -11.766 -16.016 2.555 1 98.44 70 VAL B N 1
ATOM 1632 C CA . VAL B 1 70 ? -10.797 -16.844 3.26 1 98.44 70 VAL B CA 1
ATOM 1633 C C . VAL B 1 70 ? -9.57 -16 3.615 1 98.44 70 VAL B C 1
ATOM 1635 O O . VAL B 1 70 ? -8.797 -16.375 4.508 1 98.44 70 VAL B O 1
ATOM 1638 N N . ILE B 1 71 ? -9.359 -14.883 2.922 1 98.62 71 ILE B N 1
ATOM 1639 C CA . ILE B 1 71 ? -8.18 -14.062 3.188 1 98.62 71 ILE B CA 1
ATOM 1640 C C . ILE B 1 71 ? -8.602 -12.688 3.695 1 98.62 71 ILE B C 1
ATOM 1642 O O . ILE B 1 71 ? -7.758 -11.852 4.016 1 98.62 71 ILE B O 1
ATOM 1646 N N . ALA B 1 72 ? -9.898 -12.453 3.734 1 98.62 72 ALA B N 1
ATOM 1647 C CA . ALA B 1 72 ? -10.414 -11.125 4.039 1 98.62 72 ALA B CA 1
ATOM 1648 C C . ALA B 1 72 ? -10.273 -10.805 5.523 1 98.62 72 ALA B C 1
ATOM 1650 O O . ALA B 1 72 ? -10.234 -11.711 6.359 1 98.62 72 ALA B O 1
ATOM 1651 N N . THR B 1 73 ? -10.109 -9.492 5.812 1 97.56 73 THR B N 1
ATOM 1652 C CA . THR B 1 73 ? -10.25 -8.992 7.176 1 97.56 73 THR B CA 1
ATOM 1653 C C . THR B 1 73 ? -11.711 -8.688 7.496 1 97.56 73 THR B C 1
ATOM 1655 O O . THR B 1 73 ? -12.352 -7.902 6.797 1 97.56 73 THR B O 1
ATOM 1658 N N . LYS B 1 74 ? -12.219 -9.234 8.484 1 95.25 74 LYS B N 1
ATOM 1659 C CA . LYS B 1 74 ? -13.633 -9.078 8.812 1 95.25 74 LYS B CA 1
ATOM 1660 C C . LYS B 1 74 ? -13.844 -7.945 9.812 1 95.25 74 LYS B C 1
ATOM 1662 O O . LYS B 1 74 ? -14.875 -7.266 9.789 1 95.25 74 LYS B O 1
ATOM 1667 N N . ASN B 1 75 ? -12.898 -7.746 10.719 1 93.62 75 ASN B N 1
ATOM 1668 C CA . ASN B 1 75 ? -12.945 -6.621 11.648 1 93.62 75 ASN B CA 1
ATOM 1669 C C . ASN B 1 75 ? -12.383 -5.352 11.016 1 93.62 75 ASN B C 1
ATOM 1671 O O . ASN B 1 75 ? -11.234 -4.977 11.273 1 93.62 75 ASN B O 1
ATOM 1675 N N . VAL B 1 76 ? -13.203 -4.68 10.328 1 95.75 76 VAL B N 1
ATOM 1676 C CA . VAL B 1 76 ? -12.797 -3.562 9.484 1 95.75 76 VAL B CA 1
ATOM 1677 C C . VAL B 1 76 ? -12.617 -2.309 10.336 1 95.75 76 VAL B C 1
ATOM 1679 O O . VAL B 1 76 ? -13.461 -1.988 11.172 1 95.75 76 VAL B O 1
ATOM 1682 N N . VAL B 1 77 ? -11.531 -1.633 10.234 1 96.56 77 VAL B N 1
ATOM 1683 C CA . VAL B 1 77 ? -11.344 -0.313 10.828 1 96.56 77 VAL B CA 1
ATOM 1684 C C . VAL B 1 77 ? -12.125 0.729 10.039 1 96.56 77 VAL B C 1
ATOM 1686 O O . VAL B 1 77 ? -11.789 1.03 8.891 1 96.56 77 VAL B O 1
ATOM 1689 N N . ALA B 1 78 ? -13.18 1.174 10.602 1 97.81 78 ALA B N 1
ATOM 1690 C CA . ALA B 1 78 ? -14.039 2.172 9.969 1 97.81 78 ALA B CA 1
ATOM 1691 C C . ALA B 1 78 ? -14.117 3.439 10.812 1 97.81 78 ALA B C 1
ATOM 1693 O O . ALA B 1 78 ? -14.172 3.369 12.047 1 97.81 78 ALA B O 1
ATOM 1694 N N . LEU B 1 79 ? -14.086 4.551 10.18 1 98.19 79 LEU B N 1
ATOM 1695 C CA . LEU B 1 79 ? -14.258 5.844 10.828 1 98.19 79 LEU B CA 1
ATOM 1696 C C . LEU B 1 79 ? -15.477 6.574 10.281 1 98.19 79 LEU B C 1
ATOM 1698 O O . LEU B 1 79 ? -15.82 6.422 9.109 1 98.19 79 LEU B O 1
ATOM 1702 N N . ASP B 1 80 ? -16.062 7.391 11.07 1 98.19 80 ASP B N 1
ATOM 1703 C CA . ASP B 1 80 ? -17.234 8.141 10.656 1 98.19 80 ASP B CA 1
ATOM 1704 C C . ASP B 1 80 ? -16.844 9.344 9.797 1 98.19 80 ASP B C 1
ATOM 1706 O O . ASP B 1 80 ? -15.789 9.945 9.992 1 98.19 80 ASP B O 1
ATOM 1710 N N . TYR B 1 81 ? -17.75 9.703 8.961 1 96.75 81 TYR B N 1
ATOM 1711 C CA . TYR B 1 81 ? -17.609 10.82 8.031 1 96.75 81 TYR B CA 1
ATOM 1712 C C . TYR B 1 81 ? -17.188 12.086 8.766 1 96.75 81 TYR B C 1
ATOM 1714 O O . TYR B 1 81 ? -16.406 12.891 8.242 1 96.75 81 TYR B O 1
ATOM 1722 N N . ARG B 1 82 ? -17.578 12.281 9.969 1 97.25 82 ARG B N 1
ATOM 1723 C CA . ARG B 1 82 ? -17.422 13.539 10.68 1 97.25 82 ARG B CA 1
ATOM 1724 C C . ARG B 1 82 ? -16.109 13.586 11.445 1 97.25 82 ARG B C 1
ATOM 1726 O O . ARG B 1 82 ? -15.719 14.633 11.969 1 97.25 82 ARG B O 1
ATOM 1733 N N . GLU B 1 83 ? -15.469 12.461 11.523 1 96.19 83 GLU B N 1
ATOM 1734 C CA . GLU B 1 83 ? -14.203 12.422 12.25 1 96.19 83 GLU B CA 1
ATOM 1735 C C . GLU B 1 83 ? -13.133 13.242 11.531 1 96.19 83 GLU B C 1
ATOM 1737 O O . GLU B 1 83 ? -13.328 13.656 10.391 1 96.19 83 GLU B O 1
ATOM 1742 N N . SER B 1 84 ? -12.062 13.602 12.234 1 94.44 84 SER B N 1
ATOM 1743 C CA . SER B 1 84 ? -10.961 14.352 11.648 1 94.44 84 SER B CA 1
ATOM 1744 C C . SER B 1 84 ? -10.023 13.438 10.867 1 94.44 84 SER B C 1
ATOM 1746 O O . SER B 1 84 ? -9.922 12.25 11.156 1 94.44 84 SER B O 1
ATOM 1748 N N . VAL B 1 85 ? -9.328 14 9.938 1 94.38 85 VAL B N 1
ATOM 1749 C CA . VAL B 1 85 ? -8.344 13.258 9.156 1 94.38 85 VAL B CA 1
ATOM 1750 C C . VAL B 1 85 ? -7.191 12.82 10.055 1 94.38 85 VAL B C 1
ATOM 1752 O O . VAL B 1 85 ? -6.539 11.812 9.789 1 94.38 85 VAL B O 1
ATOM 1755 N N . ALA B 1 86 ? -6.949 13.516 11.117 1 93.12 86 ALA B N 1
ATOM 1756 C CA . ALA B 1 86 ? -5.918 13.141 12.078 1 93.12 86 ALA B CA 1
ATOM 1757 C C . ALA B 1 86 ? -6.207 11.766 12.68 1 93.12 86 ALA B C 1
ATOM 1759 O O . ALA B 1 86 ? -5.281 11 12.969 1 93.12 86 ALA B O 1
ATOM 1760 N N . LYS B 1 87 ? -7.477 11.445 12.891 1 94.81 87 LYS B N 1
ATOM 1761 C CA . LYS B 1 87 ? -7.859 10.141 13.414 1 94.81 87 LYS B CA 1
ATOM 1762 C C . LYS B 1 87 ? -7.508 9.023 12.43 1 94.81 87 LYS B C 1
ATOM 1764 O O . LYS B 1 87 ? -7.141 7.922 12.836 1 94.81 87 LYS B O 1
ATOM 1769 N N . ALA B 1 88 ? -7.691 9.336 11.148 1 95.94 88 ALA B N 1
ATOM 1770 C CA . ALA B 1 88 ? -7.289 8.359 10.133 1 95.94 88 ALA B CA 1
ATOM 1771 C C . ALA B 1 88 ? -5.789 8.102 10.188 1 95.94 88 ALA B C 1
ATOM 1773 O O . ALA B 1 88 ? -5.348 6.949 10.141 1 95.94 88 ALA B O 1
ATOM 1774 N N . ALA B 1 89 ? -5 9.164 10.305 1 93.44 89 ALA B N 1
ATOM 1775 C CA . ALA B 1 89 ? -3.549 9.031 10.406 1 93.44 89 ALA B CA 1
ATOM 1776 C C . ALA B 1 89 ? -3.164 8.188 11.617 1 93.44 89 ALA B C 1
ATOM 1778 O O . ALA B 1 89 ? -2.275 7.336 11.539 1 93.44 89 ALA B O 1
ATOM 1779 N N . GLU B 1 90 ? -3.889 8.422 12.719 1 93.5 90 GLU B N 1
ATOM 1780 C CA . GLU B 1 90 ? -3.662 7.629 13.93 1 93.5 90 GLU B CA 1
ATOM 1781 C C . GLU B 1 90 ? -3.986 6.156 13.688 1 93.5 90 GLU B C 1
ATOM 1783 O O . GLU B 1 90 ? -3.254 5.273 14.141 1 93.5 90 GLU B O 1
ATOM 1788 N N . ALA B 1 91 ? -5.035 5.875 13.055 1 94.88 91 ALA B N 1
ATOM 1789 C CA . ALA B 1 91 ? -5.414 4.504 12.734 1 94.88 91 ALA B CA 1
ATOM 1790 C C . ALA B 1 91 ? -4.367 3.832 11.852 1 94.88 91 ALA B C 1
ATOM 1792 O O . ALA B 1 91 ? -3.992 2.682 12.094 1 94.88 91 ALA B O 1
ATOM 1793 N N . PHE B 1 92 ? -3.904 4.574 10.789 1 95.31 92 PHE B N 1
ATOM 1794 C CA . PHE B 1 92 ? -2.867 4.051 9.906 1 95.31 92 PHE B CA 1
ATOM 1795 C C . PHE B 1 92 ? -1.63 3.65 10.703 1 95.31 92 PHE B C 1
ATOM 1797 O O . PHE B 1 92 ? -1.066 2.576 10.492 1 95.31 92 PHE B O 1
ATOM 1804 N N . ARG B 1 93 ? -1.3 4.434 11.625 1 91.69 93 ARG B N 1
ATOM 1805 C CA . ARG B 1 93 ? -0.113 4.195 12.438 1 91.69 93 ARG B CA 1
ATOM 1806 C C . ARG B 1 93 ? -0.344 3.051 13.414 1 91.69 93 ARG B C 1
ATOM 1808 O O . ARG B 1 93 ? 0.471 2.129 13.508 1 91.69 93 ARG B O 1
ATOM 1815 N N . ARG B 1 94 ? -1.401 3.104 14.133 1 92.88 94 ARG B N 1
ATOM 1816 C CA . ARG B 1 94 ? -1.694 2.18 15.227 1 92.88 94 ARG B CA 1
ATOM 1817 C C . ARG B 1 94 ? -1.897 0.761 14.703 1 92.88 94 ARG B C 1
ATOM 1819 O O . ARG B 1 94 ? -1.394 -0.2 15.289 1 92.88 94 ARG B O 1
ATOM 1826 N N . TYR B 1 95 ? -2.561 0.646 13.648 1 94.12 95 TYR B N 1
ATOM 1827 C CA . TYR B 1 95 ? -2.951 -0.679 13.172 1 94.12 95 TYR B CA 1
ATOM 1828 C C . TYR B 1 95 ? -2.066 -1.131 12.023 1 94.12 95 TYR B C 1
ATOM 1830 O O . TYR B 1 95 ? -2.158 -2.275 11.57 1 94.12 95 TYR B O 1
ATOM 1838 N N . GLY B 1 96 ? -1.259 -0.237 11.469 1 92.81 96 GLY B N 1
ATOM 1839 C CA . GLY B 1 96 ? -0.382 -0.584 10.359 1 92.81 96 GLY B CA 1
ATOM 1840 C C . GLY B 1 96 ? -1.125 -0.799 9.055 1 92.81 96 GLY B C 1
ATOM 1841 O O . GLY B 1 96 ? -0.795 -1.706 8.289 1 92.81 96 GLY B O 1
ATOM 1842 N N . ILE B 1 97 ? -2.18 -0.055 8.914 1 95.25 97 ILE B N 1
ATOM 1843 C CA . ILE B 1 97 ? -2.994 -0.176 7.707 1 95.25 97 ILE B CA 1
ATOM 1844 C C . ILE B 1 97 ? -2.814 1.065 6.836 1 95.25 97 ILE B C 1
ATOM 1846 O O . ILE B 1 97 ? -2.285 2.082 7.297 1 95.25 97 ILE B O 1
ATOM 1850 N N . ARG B 1 98 ? -3.26 0.966 5.512 1 95.88 98 ARG B N 1
ATOM 1851 C CA . ARG B 1 98 ? -3.064 2.064 4.57 1 95.88 98 ARG B CA 1
ATOM 1852 C C . ARG B 1 98 ? -4.402 2.623 4.098 1 95.88 98 ARG B C 1
ATOM 1854 O O . ARG B 1 98 ? -4.441 3.574 3.312 1 95.88 98 ARG B O 1
ATOM 1861 N N . HIS B 1 99 ? -5.445 1.984 4.492 1 97.44 99 HIS B N 1
ATOM 1862 C CA . HIS B 1 99 ? -6.793 2.406 4.129 1 97.44 99 HIS B CA 1
ATOM 1863 C C . HIS B 1 99 ? -7.73 2.346 5.332 1 97.44 99 HIS B C 1
ATOM 1865 O O . HIS B 1 99 ? -7.594 1.47 6.188 1 97.44 99 HIS B O 1
ATOM 1871 N N . VAL B 1 100 ? -8.617 3.227 5.355 1 97.88 100 VAL B N 1
ATOM 1872 C CA . VAL B 1 100 ? -9.719 3.158 6.305 1 97.88 100 VAL B CA 1
ATOM 1873 C C . VAL B 1 100 ? -11.047 3.289 5.562 1 97.88 100 VAL B C 1
ATOM 1875 O O . VAL B 1 100 ? -11.164 4.074 4.617 1 97.88 100 VAL B O 1
ATOM 1878 N N . VAL B 1 101 ? -12.008 2.467 5.969 1 98.69 101 VAL B N 1
ATOM 1879 C CA . VAL B 1 101 ? -13.367 2.602 5.469 1 98.69 101 VAL B CA 1
ATOM 1880 C C . VAL B 1 101 ? -14.062 3.768 6.172 1 98.69 101 VAL B C 1
ATOM 1882 O O . VAL B 1 101 ? -13.93 3.936 7.387 1 98.69 101 VAL B O 1
ATOM 1885 N N . VAL B 1 102 ? -14.664 4.602 5.406 1 98.69 102 VAL B N 1
ATOM 1886 C CA . VAL B 1 102 ? -15.406 5.742 5.934 1 98.69 102 VAL B CA 1
ATOM 1887 C C . VAL B 1 102 ? -16.906 5.473 5.844 1 98.69 102 VAL B C 1
ATOM 1889 O O . VAL B 1 102 ? -17.406 5.074 4.789 1 98.69 102 VAL B O 1
ATOM 1892 N N . THR B 1 103 ? -17.578 5.629 6.918 1 98.5 103 THR B N 1
ATOM 1893 C CA . THR B 1 103 ? -19.016 5.41 6.957 1 98.5 103 THR B CA 1
ATOM 1894 C C . THR B 1 103 ? -19.75 6.707 7.293 1 98.5 103 THR B C 1
ATOM 1896 O O . THR B 1 103 ? -19.141 7.652 7.809 1 98.5 103 THR B O 1
ATOM 1899 N N . ARG B 1 104 ? -20.906 6.816 6.883 1 97.62 104 ARG B N 1
ATOM 1900 C CA . ARG B 1 104 ? -21.844 7.871 7.258 1 97.62 104 ARG B CA 1
ATOM 1901 C C . ARG B 1 104 ? -23.141 7.281 7.777 1 97.62 104 ARG B C 1
ATOM 1903 O O . ARG B 1 104 ? -23.844 6.574 7.051 1 97.62 104 ARG B O 1
ATOM 1910 N N . GLU B 1 105 ? -23.438 7.531 9.086 1 96.19 105 GLU B N 1
ATOM 1911 C CA . GLU B 1 105 ? -24.625 6.969 9.734 1 96.19 105 GLU B CA 1
ATOM 1912 C C . GLU B 1 105 ? -24.641 5.449 9.617 1 96.19 105 GLU B C 1
ATOM 1914 O O . GLU B 1 105 ? -25.672 4.859 9.266 1 96.19 105 GLU B O 1
ATOM 1919 N N . GLY B 1 106 ? -23.438 4.848 9.656 1 95.25 106 GLY B N 1
ATOM 1920 C CA . GLY B 1 106 ? -23.297 3.402 9.719 1 95.25 106 GLY B CA 1
ATOM 1921 C C . GLY B 1 106 ? -23.281 2.748 8.344 1 95.25 106 GLY B C 1
ATOM 1922 O O . GLY B 1 106 ? -23.156 1.527 8.242 1 95.25 106 GLY B O 1
ATOM 1923 N N . ARG B 1 107 ? -23.344 3.6 7.344 1 97.44 107 ARG B N 1
ATOM 1924 C CA . ARG B 1 107 ? -23.375 3.09 5.977 1 97.44 107 ARG B CA 1
ATOM 1925 C C . ARG B 1 107 ? -22.062 3.412 5.25 1 97.44 107 ARG B C 1
ATOM 1927 O O . ARG B 1 107 ? -21.469 4.465 5.48 1 97.44 107 ARG B O 1
ATOM 1934 N N . LEU B 1 108 ? -21.734 2.5 4.34 1 98.56 108 LEU B N 1
ATOM 1935 C CA . LEU B 1 108 ? -20.531 2.729 3.547 1 98.56 108 LEU B CA 1
ATOM 1936 C C . LEU B 1 108 ? -20.609 4.051 2.795 1 98.56 108 LEU B C 1
ATOM 1938 O O . LEU B 1 108 ? -21.578 4.289 2.059 1 98.56 108 LEU B O 1
ATOM 1942 N N . TYR B 1 109 ? -19.688 4.934 3.037 1 98.5 109 TYR B N 1
ATOM 1943 C CA . TYR B 1 109 ? -19.641 6.234 2.377 1 98.5 109 TYR B CA 1
ATOM 1944 C C . TYR B 1 109 ? -18.484 6.297 1.384 1 98.5 109 TYR B C 1
ATOM 1946 O O . TYR B 1 109 ? -18.656 6.766 0.255 1 98.5 109 TYR B O 1
ATOM 1954 N N . GLY B 1 110 ? -17.312 5.793 1.864 1 98.56 110 GLY B N 1
ATOM 1955 C CA . GLY B 1 110 ? -16.109 5.879 1.035 1 98.56 110 GLY B CA 1
ATOM 1956 C C . GLY B 1 110 ? -14.922 5.148 1.626 1 98.56 110 GLY B C 1
ATOM 1957 O O . GLY B 1 110 ? -15.078 4.336 2.541 1 98.56 110 GLY B O 1
ATOM 1958 N N . VAL B 1 111 ? -13.766 5.32 1.021 1 98.56 111 VAL B N 1
ATOM 1959 C CA . VAL B 1 111 ? -12.492 4.801 1.508 1 98.56 111 VAL B CA 1
ATOM 1960 C C . VAL B 1 111 ? -11.438 5.91 1.479 1 98.56 111 VAL B C 1
ATOM 1962 O O . VAL B 1 111 ? -11.375 6.684 0.522 1 98.56 111 VAL B O 1
ATOM 1965 N N . LEU B 1 112 ? -10.688 6.066 2.514 1 97.94 112 LEU B N 1
ATOM 1966 C CA . LEU B 1 112 ? -9.555 6.988 2.562 1 97.94 112 LEU B CA 1
ATOM 1967 C C . LEU B 1 112 ? -8.234 6.227 2.635 1 97.94 112 LEU B C 1
ATOM 1969 O O . LEU B 1 112 ? -8.062 5.359 3.494 1 97.94 112 LEU B O 1
ATOM 1973 N N . SER B 1 113 ? -7.383 6.469 1.705 1 96.75 113 SER B N 1
ATOM 1974 C CA . SER B 1 113 ? -6.062 5.852 1.688 1 96.75 113 SER B CA 1
ATOM 1975 C C . SER B 1 113 ? -5 6.809 2.219 1 96.75 113 SER B C 1
ATOM 1977 O O . SER B 1 113 ? -5.191 8.023 2.213 1 96.75 113 SER B O 1
ATOM 1979 N N . ILE B 1 114 ? -3.932 6.27 2.66 1 94.38 114 ILE B N 1
ATOM 1980 C CA . ILE B 1 114 ? -2.785 7.047 3.123 1 94.38 114 ILE B CA 1
ATOM 1981 C C . ILE B 1 114 ? -2.281 7.941 1.997 1 94.38 114 ILE B C 1
ATOM 1983 O O . ILE B 1 114 ? -1.798 9.047 2.246 1 94.38 114 ILE B O 1
ATOM 1987 N N . ARG B 1 115 ? -2.443 7.57 0.732 1 93.56 115 ARG B N 1
ATOM 1988 C CA . ARG B 1 115 ? -2.023 8.375 -0.41 1 93.56 115 ARG B CA 1
ATOM 1989 C C . ARG B 1 115 ? -2.885 9.625 -0.546 1 93.56 115 ARG B C 1
ATOM 1991 O O . ARG B 1 115 ? -2.402 10.68 -0.972 1 93.56 115 ARG B O 1
ATOM 1998 N N . ASP B 1 116 ? -4.125 9.461 -0.264 1 92.25 116 ASP B N 1
ATOM 1999 C CA . ASP B 1 116 ? -5.039 10.594 -0.367 1 92.25 116 ASP B CA 1
ATOM 2000 C C . ASP B 1 116 ? -4.621 11.719 0.571 1 92.25 116 ASP B C 1
ATOM 2002 O O . ASP B 1 116 ? -4.812 12.898 0.257 1 92.25 116 ASP B O 1
ATOM 2006 N N . ILE B 1 117 ? -4.035 11.328 1.702 1 88.5 117 ILE B N 1
ATOM 2007 C CA . ILE B 1 117 ? -3.602 12.312 2.688 1 88.5 117 ILE B CA 1
ATOM 2008 C C . ILE B 1 117 ? -2.463 13.156 2.113 1 88.5 117 ILE B C 1
ATOM 2010 O O . ILE B 1 117 ? -2.43 14.375 2.291 1 88.5 117 ILE B O 1
ATOM 2014 N N . LEU B 1 118 ? -1.556 12.508 1.42 1 87.88 118 LEU B N 1
ATOM 2015 C CA . LEU B 1 118 ? -0.401 13.203 0.862 1 87.88 118 LEU B CA 1
ATOM 2016 C C . LEU B 1 118 ? -0.817 14.109 -0.292 1 87.88 118 LEU B C 1
ATOM 2018 O O . LEU B 1 118 ? -0.127 15.086 -0.604 1 87.88 118 LEU B O 1
ATOM 2022 N N . ARG B 1 119 ? -1.88 13.773 -0.938 1 87.25 119 ARG B N 1
ATOM 2023 C CA . ARG B 1 119 ? -2.348 14.547 -2.084 1 87.25 119 ARG B CA 1
ATOM 2024 C C . ARG B 1 119 ? -3.057 15.82 -1.635 1 87.25 119 ARG B C 1
ATOM 2026 O O . ARG B 1 119 ? -3.189 16.766 -2.41 1 87.25 119 ARG B O 1
ATOM 2033 N N . GLU B 1 120 ? -3.557 15.789 -0.402 1 86.5 120 GLU B N 1
ATOM 2034 C CA . GLU B 1 120 ? -4.363 16.891 0.11 1 86.5 120 GLU B CA 1
ATOM 2035 C C . GLU B 1 120 ? -3.566 17.75 1.089 1 86.5 120 GLU B C 1
ATOM 2037 O O . GLU B 1 120 ? -3.379 17.375 2.246 1 86.5 120 GLU B O 1
ATOM 2042 N N . ASP B 1 121 ? -3.258 18.906 0.665 1 82.25 121 ASP B N 1
ATOM 2043 C CA . ASP B 1 121 ? -2.443 19.797 1.489 1 82.25 121 ASP B CA 1
ATOM 2044 C C . ASP B 1 121 ? -3.117 20.062 2.832 1 82.25 121 ASP B C 1
ATOM 2046 O O . ASP B 1 121 ? -2.457 20.078 3.873 1 82.25 121 ASP B O 1
ATOM 2050 N N . SER B 1 122 ? -4.379 20.359 2.713 1 84.75 122 SER B N 1
ATOM 2051 C CA . SER B 1 122 ? -5.113 20.672 3.936 1 84.75 122 SER B CA 1
ATOM 2052 C C . SER B 1 122 ? -5.082 19.5 4.91 1 84.75 122 SER B C 1
ATOM 2054 O O . SER B 1 122 ? -5.031 19.703 6.125 1 84.75 122 SER B O 1
ATOM 2056 N N . ALA B 1 123 ? -5.07 18.312 4.477 1 86.25 123 ALA B N 1
ATOM 2057 C CA . ALA B 1 123 ? -4.988 17.125 5.328 1 86.25 123 ALA B CA 1
ATOM 2058 C C . ALA B 1 123 ? -3.621 17.031 6.004 1 86.25 123 ALA B C 1
ATOM 2060 O O . ALA B 1 123 ? -3.533 16.75 7.203 1 86.25 123 ALA B O 1
ATOM 2061 N N . LEU B 1 124 ? -2.562 17.312 5.27 1 85.06 124 LEU B N 1
ATOM 2062 C CA . LEU B 1 124 ? -1.21 17.266 5.816 1 85.06 124 LEU B CA 1
ATOM 2063 C C . LEU B 1 124 ? -1.034 18.281 6.934 1 85.06 124 LEU B C 1
ATOM 2065 O O . LEU B 1 124 ? -0.43 17.984 7.965 1 85.06 124 LEU B O 1
ATOM 2069 N N . ARG B 1 125 ? -1.594 19.406 6.715 1 84.38 125 ARG B N 1
ATOM 2070 C CA . ARG B 1 125 ? -1.502 20.469 7.715 1 84.38 125 ARG B CA 1
ATOM 2071 C C . ARG B 1 125 ? -2.248 20.094 8.984 1 84.38 125 ARG B C 1
ATOM 2073 O O . ARG B 1 125 ? -1.748 20.312 10.094 1 84.38 125 ARG B O 1
ATOM 2080 N N . GLU B 1 126 ? -3.387 19.609 8.812 1 86 126 GLU B N 1
ATOM 2081 C CA . GLU B 1 126 ? -4.184 19.219 9.969 1 86 126 GLU B CA 1
ATOM 2082 C C . GLU B 1 126 ? -3.479 18.125 10.781 1 86 126 GLU B C 1
ATOM 2084 O O . GLU B 1 126 ? -3.471 18.172 12.016 1 86 126 GLU B O 1
ATOM 2089 N N . ILE B 1 127 ? -2.893 17.234 10.172 1 87.12 127 ILE B N 1
ATOM 2090 C CA . ILE B 1 127 ? -2.223 16.109 10.828 1 87.12 127 ILE B CA 1
ATOM 2091 C C . ILE B 1 127 ? -0.971 16.609 11.547 1 87.12 127 ILE B C 1
ATOM 2093 O O . ILE B 1 127 ? -0.722 16.25 12.703 1 87.12 127 ILE B O 1
ATOM 2097 N N . ALA B 1 128 ? -0.283 17.469 10.836 1 86.5 128 ALA B N 1
ATOM 2098 C CA . ALA B 1 128 ? 0.929 18.031 11.438 1 86.5 128 ALA B CA 1
ATOM 2099 C C . ALA B 1 128 ? 0.6 18.859 12.672 1 86.5 128 ALA B C 1
ATOM 2101 O O . ALA B 1 128 ? 1.317 18.797 13.68 1 86.5 128 ALA B O 1
ATOM 2102 N N . SER B 1 129 ? -0.433 19.578 12.516 1 85 129 SER B N 1
ATOM 2103 C CA . SER B 1 129 ? -0.857 20.406 13.641 1 85 129 SER B CA 1
ATOM 2104 C C . SER B 1 129 ? -1.308 19.547 14.82 1 85 129 SER B C 1
ATOM 2106 O O . SER B 1 129 ? -1.041 19.891 15.977 1 85 129 SER B O 1
ATOM 2108 N N . TYR B 1 130 ? -1.965 18.531 14.555 1 83.12 130 TYR B N 1
ATOM 2109 C CA . TYR B 1 130 ? -2.441 17.609 15.578 1 83.12 130 TYR B CA 1
ATOM 2110 C C . TYR B 1 130 ? -1.275 16.984 16.344 1 83.12 130 TYR B C 1
ATOM 2112 O O . TYR B 1 130 ? -1.298 16.906 17.562 1 83.12 130 TYR B O 1
ATOM 2120 N N . TYR B 1 131 ? -0.277 16.578 15.672 1 79.19 131 TYR B N 1
ATOM 2121 C CA . TYR B 1 131 ? 0.881 15.945 16.281 1 79.19 131 TYR B CA 1
ATOM 2122 C C . TYR B 1 131 ? 1.686 16.953 17.109 1 79.19 131 TYR B C 1
ATOM 2124 O O . TYR B 1 131 ? 2.328 16.578 18.094 1 79.19 131 TYR B O 1
ATOM 2132 N N . ASP B 1 132 ? 1.718 18.141 16.656 1 77.06 132 ASP B N 1
ATOM 2133 C CA . ASP B 1 132 ? 2.348 19.203 17.438 1 77.06 132 ASP B CA 1
ATOM 2134 C C . ASP B 1 132 ? 1.659 19.359 18.797 1 77.06 132 ASP B C 1
ATOM 2136 O O . ASP B 1 132 ? 2.324 19.562 19.812 1 77.06 132 ASP B O 1
ATOM 2140 N N . TRP B 1 133 ? 0.413 19.219 18.703 1 70.62 133 TRP B N 1
ATOM 2141 C CA . TRP B 1 133 ? -0.389 19.438 19.891 1 70.62 133 TRP B CA 1
ATOM 2142 C C . TRP B 1 133 ? -0.276 18.234 20.844 1 70.62 133 TRP B C 1
ATOM 2144 O O . TRP B 1 133 ? -0.203 18.406 22.062 1 70.62 133 TRP B O 1
ATOM 2154 N N . THR B 1 134 ? -0.22 17.078 20.312 1 68.06 134 THR B N 1
ATOM 2155 C CA . THR B 1 134 ? -0.176 15.875 21.156 1 68.06 134 THR B CA 1
ATOM 2156 C C . THR B 1 134 ? 1.231 15.648 21.688 1 68.06 134 THR B C 1
ATOM 2158 O O . THR B 1 134 ? 1.4 15.047 22.766 1 68.06 134 THR B O 1
ATOM 2161 N N . PHE B 1 135 ? 2.324 15.898 21.047 1 57.34 135 PHE B N 1
ATOM 2162 C CA . PHE B 1 135 ? 3.686 15.703 21.531 1 57.34 135 PHE B CA 1
ATOM 2163 C C . PHE B 1 135 ? 4.258 17.016 22.062 1 57.34 135 PHE B C 1
ATOM 2165 O O . PHE B 1 135 ? 5.473 17.141 22.234 1 57.34 135 PHE B O 1
ATOM 2172 N N . GLU B 1 136 ? 3.445 17.953 22.312 1 49.41 136 GLU B N 1
ATOM 2173 C CA . GLU B 1 136 ? 4.133 19 23.062 1 49.41 136 GLU B CA 1
ATOM 2174 C C . GLU B 1 136 ? 4.898 18.422 24.25 1 49.41 136 GLU B C 1
ATOM 2176 O O . GLU B 1 136 ? 4.34 17.641 25.031 1 49.41 136 GLU B O 1
ATOM 2181 N N . PRO B 1 137 ? 6.141 18.359 24.172 1 45.41 137 PRO B N 1
ATOM 2182 C CA . PRO B 1 137 ? 6.906 17.938 25.344 1 45.41 137 PRO B CA 1
ATOM 2183 C C . PRO B 1 137 ? 6.215 18.281 26.672 1 45.41 137 PRO B C 1
ATOM 2185 O O . PRO B 1 137 ? 6.453 17.625 27.688 1 45.41 137 PRO B O 1
ATOM 2188 N N . GLY B 1 138 ? 5.566 19.422 26.891 1 38.72 138 GLY B N 1
ATOM 2189 C CA . GLY B 1 138 ? 5.031 19.75 28.203 1 38.72 138 GLY B CA 1
ATOM 2190 C C . GLY B 1 138 ? 3.826 18.922 28.578 1 38.72 138 GLY B C 1
ATOM 2191 O O . GLY B 1 138 ? 3.336 19 29.703 1 38.72 138 GLY B O 1
ATOM 2192 N N . MET B 1 139 ? 2.92 18.469 27.625 1 34.72 139 MET B N 1
ATOM 2193 C CA . MET B 1 139 ? 1.76 17.766 28.172 1 34.72 139 MET B CA 1
ATOM 2194 C C . MET B 1 139 ? 2.041 16.281 28.312 1 34.72 139 MET B C 1
ATOM 2196 O O . MET B 1 139 ? 1.556 15.469 27.516 1 34.72 139 MET B O 1
ATOM 2200 N N . SER B 1 140 ? 3.229 15.727 28.297 1 34.78 140 SER B N 1
ATOM 2201 C CA . SER B 1 140 ? 3.348 14.461 29.016 1 34.78 140 SER B CA 1
ATOM 2202 C C . SER B 1 140 ? 2.443 14.438 30.234 1 34.78 140 SER B C 1
ATOM 2204 O O . SER B 1 140 ? 2.559 15.289 31.125 1 34.78 140 SER B O 1
ATOM 2206 N N . ALA B 1 141 ? 1.205 13.953 30.031 1 32.22 141 ALA B N 1
ATOM 2207 C CA . ALA B 1 141 ? 0.56 13.594 31.297 1 32.22 141 ALA B CA 1
ATOM 2208 C C . ALA B 1 141 ? 1.391 12.57 32.062 1 32.22 141 ALA B C 1
ATOM 2210 O O . ALA B 1 141 ? 2.131 11.789 31.469 1 32.22 141 ALA B O 1
#

Foldseek 3Di:
DLLVLFDQPAAEDAQQAFQVVVVVSCVVVVHQKYFHADVVAPFHTQWMDGVVLSVVCVVVVPDRRGRSNVSTGRPAAEDESPDALLVVVVCCVPVVDFKHFYHYPNTGGGMHGVVSQVVDPVSVVVNVVVVCVVPPVPPPD/DLLVLFDQPAAEDAQQAFQVVVVVSCVVVVHQKYFHADVVAQFHTQWMDGVVLSVVCVVVVPDRRGRSNVSTGRPAAEDESPDALLVVVVCCVPVVDFKHFYHYPNTGGGMHGVVSCVVDPVSVVVNVVVVCVVPPVPPPD

pLDDT: mean 92.61, std 12.96, range [32.22, 98.94]

Secondary structure (DSSP, 8-state):
-GGGGSB-S--EE-TTSBHHHHHHHHHHHT-SEEEEEETTEEEEEEEEEEHHHHHHHHHHT--TTSBGGGT-B-S--EEETTS-HHHHHHHHHHHT-SEEEEEETTEEEEEEEHHHHHH-HHHHHHHHHHHHHH--GGG--/-GGGGSB-S--EE-TTSBHHHHHHHHHHHT-SEEEEEETTEEEEEEEEEEHHHHHHHHHHT--TTSBGGGT-B-S--EEETTS-HHHHHHHHHHHT-SEEEEEETTEEEEEEEHHHHHH-HHHHHHHHHHHHHHT-TT---

InterPro domains:
  IPR000644 CBS domain [PF00571] (3-59)
  IPR000644 CBS domain [PF00571] (71-120)
  IPR000644 CBS domain [PS51371] (5-66)
  IPR000644 CBS domain [PS51371] (72-129)
  IPR000644 CBS domain [SM00116] (9-59)
  IPR000644 CBS domain [SM00116] (75-122)
  IPR046342 CBS domain superfamily [G3DSA:3.10.580.10] (2-131)
  IPR046342 CBS domain superfamily [SSF54631] (3-120)
  IPR051257 Diverse Function CBS-Domain-Containing Protein [PTHR43080] (2-120)

Sequence (282 aa):
MLGDFAKVDVVKAYPSTPIREVARLMAERRVGLVVLVEPGNPHRVVGVVSERDIVRAVAQGVSLEEPCEVIATKNVVALDYRESVAKAAEAFRRYGIRHVVVTREGRLYGVLSIRDILREDSALREIASYYDWTFEPGMSAMLGDFAKVDVVKAYPSTPIREVARLMAERRVGLVVLVEPGNPHRVVGVVSERDIVRAVAQGVSLEEPCEVIATKNVVALDYRESVAKAAEAFRRYGIRHVVVTREGRLYGVLSIRDILREDSALREIASYYDWTFEPGMSA

Solvent-accessible surface area (backbone atoms only — not comparable to full-atom values): 14846 Å² total; per-residue (Å²): 93,29,47,80,63,31,45,60,85,64,54,69,47,46,50,70,41,28,35,33,56,54,28,32,51,26,56,77,68,70,45,62,59,36,39,20,24,41,89,95,33,86,38,40,74,60,26,33,40,41,44,64,39,53,35,40,33,52,40,69,63,51,64,49,74,40,41,32,52,81,59,34,45,61,85,65,65,67,44,53,28,78,38,54,54,46,56,53,54,47,47,29,62,76,70,70,45,58,64,34,39,27,22,50,97,83,25,64,50,27,38,35,42,60,64,49,38,74,72,31,64,71,48,34,42,50,34,33,52,50,49,54,65,64,60,34,79,81,64,64,124,92,30,48,81,63,32,44,60,85,62,54,70,47,45,51,70,40,27,35,34,57,54,27,31,50,25,55,75,69,70,45,61,58,36,39,20,25,40,89,96,33,86,38,41,74,59,26,32,40,39,43,64,39,52,36,41,33,51,40,70,65,52,65,49,74,39,40,32,52,82,57,35,45,58,86,66,64,65,44,52,30,77,39,53,54,47,57,52,55,48,46,29,62,76,70,69,44,60,64,36,39,26,20,48,96,83,25,64,51,26,37,34,41,60,65,49,40,76,71,30,66,72,49,35,42,50,35,32,52,49,50,53,65,65,59,33,80,80,63,64,124

Organism: Pyrobaculum neutrophilum (strain DSM 2338 / JCM 9278 / NBRC 100436 / V24Sta) (NCBI:txid444157)